Protein 4I5J (pdb70)

InterPro domains:
  IPR002048 EF-hand domain [PF13499] (901-1001)
  IPR002048 EF-hand domain [PS50222] (972-1007)
  IPR011992 EF-hand domain pair [SSF47473] (729-872)
  IPR011992 EF-hand domain pair [SSF47473] (884-1049)
  IPR018247 EF-Hand 1, calcium-binding site [PS00018] (985-997)
  IPR041534 PP2A regulatory subunit B'', EF-hand domain [PF17958] (796-885)
  IPR048855 Serine/threonine-protein phosphatase 2A regulatory subunit B'' subunit alpha/beta/delta, EF-hand [PF21161] (731-790)

Solvent-accessible surface area: 13811 Å² total; per-residue (Å²): 147,162,155,31,101,3,22,132,20,6,101,140,32,16,128,120,166,64,94,24,0,66,57,109,15,1,69,83,31,0,77,83,15,0,58,94,14,86,22,0,52,104,0,117,129,34,102,107,54,32,66,43,0,13,41,0,1,6,8,38,1,3,7,68,2,4,98,69,46,69,33,104,0,55,23,55,20,3,107,171,29,55,2,44,108,4,26,60,92,9,149,150,63,128,71,5,34,114,11,71,65,6,0,1,34,100,71,1,109,75,9,19,52,59,6,137,140,14,4,86,100,104,43,100,75,0,36,66,53,20,1,27,149,14,83,121,111,3,8,0,58,49,0,0,93,35,4,10,59,34,22,11,94,171,114,32,104,10,36,6,28,44,0,0,30,0,5,30,0,6,88,57,12,178,33,52,3,0,15,26,2,0,11,81,0,0,9,63,81,57,82,39,17,1,9,72,148,6,0,76,80,0,2,73,18,1,18,89,55,10,110,90,118,72,57,166,19,70,75,48,143,70,0,17,66,90,10,26,95,46,4,155,14,94,80,70,24,104,0,43,39,160,15,0,69,156,21,201,68,2,30,31,0,0,16,3,0,2,1,15,93,84,40,93,127,158

Radius of gyration: 20.31 Å; Cα contacts (8 Å, |Δi|>4): 322; chains: 1; bounding box: 49×50×55 Å

Secondary structure (DSSP, 8-state):
-TTSHHHHHHHHHSPTT-SSB-GGGGHHHHHHHHHH-TTTGGGGG-HHHHHHHHHHHHHHHHHHH-TT-SS-B-HHHHHTSSHHHHHHHHTT-S-GGG-TTTT-HHHHHHHHHHHHHH-TT-SS-EEHHHHTTTTTT-S-HHHHHHHTTTTT----EE-HHHHHHHHHHHH-TTSHHHHHHHHHHH-TT-SSSB-HHHHHHHHHHHHHHHHHHT--PPPHHHHHHHHHHHH--SSTTSB-HHHHHHHS-HHHHHHHHH-HHHHHT-

Nearest PDB structures (foldseek):
  4i5k-assembly2_B  TM=9.878E-01  e=3.860E-39  Homo sapiens
  4mew-assembly1_A  TM=9.630E-01  e=7.285E-31  Homo sapiens
  4i5l-assembly2_E  TM=9.629E-01  e=3.804E-30  Homo sapiens
  4i5n-assembly1_B  TM=9.613E-01  e=3.288E-30  Homo sapiens
  5x9a-assembly1_B  TM=7.306E-01  e=9.169E-03  Ciona intestinalis

CATH classification: 1.10.238.220 (+1 more: 1.10.238.10)

B-factor: mean 50.12, std 19.61, range [20.34, 160.83]

Structure (mmCIF, N/CA/C/O backbone):
data_4I5J
#
_entry.id   4I5J
#
_cell.length_a   67.610
_cell.length_b   67.610
_cell.length_c   139.110
_cell.angle_alpha   90.00
_cell.angle_beta   90.00
_cell.angle_gamma   120.00
#
_symmetry.space_group_name_H-M   'P 31 2 1'
#
loop_
_entity.id
_entity.type
_entity.pdbx_description
1 polymer "Serine/threonine-protein phosphatase 2A regulatory subunit B'' subunit alpha"
2 non-polymer 'CALCIUM ION'
3 water water
#
loop_
_atom_site.group_PDB
_atom_site.id
_atom_site.type_symbol
_atom_site.label_atom_id
_atom_site.label_alt_id
_atom_site.label_comp_id
_atom_site.label_asym_id
_atom_site.label_entity_id
_atom_site.label_seq_id
_atom_site.pdbx_PDB_ins_code
_atom_site.Cartn_x
_atom_site.Cartn_y
_atom_site.Cartn_z
_atom_site.occupancy
_atom_site.B_iso_or_equiv
_atom_site.auth_seq_id
_atom_site.auth_comp_id
_atom_site.auth_asym_id
_atom_site.auth_atom_id
_atom_site.pdbx_PDB_model_num
ATOM 1 N N . ASN A 1 8 ? 63.949 1.501 14.715 1.00 75.62 172 ASN A N 1
ATOM 2 C CA . ASN A 1 8 ? 64.899 0.424 14.983 1.00 84.91 172 ASN A CA 1
ATOM 3 C C . ASN A 1 8 ? 64.196 -0.777 15.620 1.00 96.47 172 ASN A C 1
ATOM 4 O O . ASN A 1 8 ? 63.102 -0.638 16.166 1.00 100.46 172 ASN A O 1
ATOM 9 N N . HIS A 1 9 ? 64.823 -1.949 15.560 1.00 100.85 173 HIS A N 1
ATOM 10 C CA . HIS A 1 9 ? 64.181 -3.183 16.022 1.00 103.24 173 HIS A CA 1
ATOM 11 C C . HIS A 1 9 ? 64.105 -3.337 17.550 1.00 97.03 173 HIS A C 1
ATOM 12 O O . HIS A 1 9 ? 63.082 -3.786 18.079 1.00 99.92 173 HIS A O 1
ATOM 19 N N . HIS A 1 10 ? 65.181 -2.971 18.247 1.00 85.75 174 HIS A N 1
ATOM 20 C CA . HIS A 1 10 ? 65.262 -3.157 19.696 1.00 75.21 174 HIS A CA 1
ATOM 21 C C . HIS A 1 10 ? 65.351 -1.844 20.448 1.00 63.12 174 HIS A C 1
ATOM 22 O O . HIS A 1 10 ? 66.138 -1.708 21.376 1.00 59.74 174 HIS A O 1
ATOM 29 N N . ASP A 1 11 ? 64.534 -0.878 20.053 1.00 54.97 175 ASP A N 1
ATOM 30 C CA . ASP A 1 11 ? 64.624 0.444 20.632 1.00 45.86 175 ASP A CA 1
ATOM 31 C C . ASP A 1 11 ? 63.780 0.553 21.911 1.00 45.34 175 ASP A C 1
ATOM 32 O O . ASP A 1 11 ? 63.193 -0.444 22.355 1.00 41.56 175 ASP A O 1
ATOM 37 N N . ASP A 1 12 ? 63.752 1.752 22.503 1.00 40.03 176 ASP A N 1
ATOM 38 C CA . ASP A 1 12 ? 63.023 2.007 23.738 1.00 41.59 176 ASP A CA 1
ATOM 39 C C . ASP A 1 12 ? 61.547 1.701 23.542 1.00 42.87 176 ASP A C 1
ATOM 40 O O . ASP A 1 12 ? 60.906 1.112 24.403 1.00 41.50 176 ASP A O 1
ATOM 45 N N . ALA A 1 13 ? 61.019 2.117 22.397 1.00 48.80 177 ALA A N 1
ATOM 46 C CA . ALA A 1 13 ? 59.619 1.905 22.060 1.00 48.09 177 ALA A CA 1
ATOM 47 C C . ALA A 1 13 ? 59.313 0.414 22.047 1.00 43.17 177 ALA A C 1
ATOM 48 O O . ALA A 1 13 ? 58.369 -0.028 22.681 1.00 42.34 177 ALA A O 1
ATOM 50 N N . SER A 1 14 ? 60.143 -0.354 21.345 1.00 37.39 178 SER A N 1
ATOM 51 C CA . SER A 1 14 ? 59.994 -1.807 21.266 1.00 42.17 178 SER A CA 1
ATOM 52 C C . SER A 1 14 ? 60.075 -2.502 22.629 1.00 42.89 178 SER A C 1
ATOM 53 O O . SER A 1 14 ? 59.292 -3.412 22.912 1.00 47.21 178 SER A O 1
ATOM 56 N N . LYS A 1 15 ? 61.006 -2.069 23.475 1.00 42.43 179 LYS A N 1
ATOM 57 C CA . LYS A 1 15 ? 61.121 -2.655 24.811 1.00 44.83 179 LYS A CA 1
ATOM 58 C C . LYS A 1 15 ? 59.938 -2.253 25.691 1.00 44.17 179 LYS A C 1
ATOM 59 O O . LYS A 1 15 ? 59.497 -3.017 26.543 1.00 41.27 179 LYS A O 1
ATOM 65 N N . PHE A 1 16 ? 59.435 -1.038 25.507 1.00 42.67 180 PHE A N 1
ATOM 66 C CA . PHE A 1 16 ? 58.287 -0.600 26.283 1.00 39.34 180 PHE A CA 1
ATOM 67 C C . PHE A 1 16 ? 57.079 -1.470 25.961 1.00 41.09 180 PHE A C 1
ATOM 68 O O . PHE A 1 16 ? 56.348 -1.906 26.863 1.00 43.13 180 PHE A O 1
ATOM 76 N N . ILE A 1 17 ? 56.864 -1.695 24.668 1.00 38.32 181 ILE A N 1
ATOM 77 C CA . ILE A 1 17 ? 55.766 -2.524 24.205 1.00 43.30 181 ILE A CA 1
ATOM 78 C C . ILE A 1 17 ? 55.870 -3.915 24.846 1.00 48.13 181 ILE A C 1
ATOM 79 O O . ILE A 1 17 ? 54.906 -4.396 25.429 1.00 46.13 181 ILE A O 1
ATOM 84 N N . CYS A 1 18 ? 57.043 -4.543 24.763 1.00 46.59 182 CYS A N 1
ATOM 85 C CA . CYS A 1 18 ? 57.224 -5.896 25.293 1.00 52.15 182 CYS A CA 1
ATOM 86 C C . CYS A 1 18 ? 56.944 -5.944 26.783 1.00 57.81 182 CYS A C 1
ATOM 87 O O . CYS A 1 18 ? 56.524 -6.973 27.318 1.00 62.31 182 CYS A O 1
ATOM 90 N N . LEU A 1 19 ? 57.168 -4.822 27.450 1.00 53.69 183 LEU A N 1
ATOM 91 C CA . LEU A 1 19 ? 57.010 -4.774 28.889 1.00 46.85 183 LEU A CA 1
ATOM 92 C C . LEU A 1 19 ? 55.542 -4.768 29.299 1.00 43.74 183 LEU A C 1
ATOM 93 O O . LEU A 1 19 ? 55.161 -5.452 30.233 1.00 44.26 183 LEU A O 1
ATOM 98 N N . LEU A 1 20 ? 54.711 -3.993 28.607 1.00 45.83 184 LEU A N 1
ATOM 99 C CA . LEU A 1 20 ? 53.292 -3.885 28.988 1.00 42.42 184 LEU A CA 1
ATOM 100 C C . LEU A 1 20 ? 52.387 -4.830 28.221 1.00 42.76 184 LEU A C 1
ATOM 101 O O . LEU A 1 20 ? 51.236 -5.035 28.614 1.00 44.03 184 LEU A O 1
ATOM 106 N N . ALA A 1 21 ? 52.884 -5.373 27.111 1.00 37.12 185 ALA A N 1
ATOM 107 C CA . ALA A 1 21 ? 52.026 -6.133 26.212 1.00 42.99 185 ALA A CA 1
ATOM 108 C C . ALA A 1 21 ? 51.757 -7.510 26.766 1.00 45.88 185 ALA A C 1
ATOM 109 O O . ALA A 1 21 ? 52.580 -8.077 27.473 1.00 49.52 185 ALA A O 1
ATOM 111 N N . LYS A 1 22 ? 50.608 -8.062 26.416 1.00 44.54 186 LYS A N 1
ATOM 112 C CA . LYS A 1 22 ? 50.374 -9.462 26.690 1.00 47.27 186 LYS A CA 1
ATOM 113 C C . LYS A 1 22 ? 51.390 -10.262 25.884 1.00 51.53 186 LYS A C 1
ATOM 114 O O . LYS A 1 22 ? 51.988 -9.739 24.936 1.00 50.03 186 LYS A O 1
ATOM 120 N N . PRO A 1 23 ? 51.644 -11.513 26.283 1.00 57.09 187 PRO A N 1
ATOM 121 C CA . PRO A 1 23 ? 52.787 -12.172 25.636 1.00 53.19 187 PRO A CA 1
ATOM 122 C C . PRO A 1 23 ? 52.553 -12.393 24.146 1.00 53.55 187 PRO A C 1
ATOM 123 O O . PRO A 1 23 ? 51.434 -12.698 23.736 1.00 50.65 187 PRO A O 1
ATOM 127 N N . ASN A 1 24 ? 53.602 -12.192 23.356 1.00 53.35 188 ASN A N 1
ATOM 128 C CA . ASN A 1 24 ? 53.539 -12.334 21.901 1.00 61.42 188 ASN A CA 1
ATOM 129 C C . ASN A 1 24 ? 52.677 -11.300 21.204 1.00 61.08 188 ASN A C 1
ATOM 130 O O . ASN A 1 24 ? 52.260 -11.509 20.068 1.00 63.68 188 ASN A O 1
ATOM 135 N N . CYS A 1 25 ? 52.407 -10.185 21.872 1.00 56.18 189 CYS A N 1
ATOM 136 C CA . CYS A 1 25 ? 51.671 -9.123 21.216 1.00 54.09 189 CYS A CA 1
ATOM 137 C C . CYS A 1 25 ? 52.611 -7.967 20.914 1.00 54.09 189 CYS A C 1
ATOM 138 O O . CYS A 1 25 ? 53.502 -7.650 21.698 1.00 51.69 189 CYS A O 1
ATOM 141 N N . SER A 1 26 ? 52.420 -7.350 19.758 1.00 59.18 190 SER A N 1
ATOM 142 C CA . SER A 1 26 ? 53.349 -6.330 19.296 1.00 62.62 190 SER A CA 1
ATOM 143 C C . SER A 1 26 ? 52.747 -4.939 19.463 1.00 55.99 190 SER A C 1
ATOM 144 O O . SER A 1 26 ? 53.390 -3.943 19.122 1.00 50.79 190 SER A O 1
ATOM 147 N N . SER A 1 27 ? 51.524 -4.892 20.000 1.00 49.44 191 SER A N 1
ATOM 148 C CA . SER A 1 27 ? 50.806 -3.643 20.231 1.00 41.75 191 SER A CA 1
ATOM 149 C C . SER A 1 27 ? 50.173 -3.593 21.624 1.00 43.59 191 SER A C 1
ATOM 150 O O . SER A 1 27 ? 50.000 -4.625 22.284 1.00 43.65 191 SER A O 1
ATOM 153 N N . LEU A 1 28 ? 49.829 -2.388 22.072 1.00 38.31 192 LEU A N 1
ATOM 154 C CA . LEU A 1 28 ? 49.170 -2.233 23.366 1.00 40.66 192 LEU A CA 1
ATOM 155 C C . LEU A 1 28 ? 47.750 -1.687 23.205 1.00 41.53 192 LEU A C 1
ATOM 156 O O . LEU A 1 28 ? 47.503 -0.752 22.435 1.00 42.36 192 LEU A O 1
ATOM 161 N N . GLU A 1 29 ? 46.825 -2.264 23.954 1.00 43.92 193 GLU A N 1
ATOM 162 C CA . GLU A 1 29 ? 45.473 -1.747 24.011 1.00 36.03 193 GLU A CA 1
ATOM 163 C C . GLU A 1 29 ? 45.305 -0.927 25.271 1.00 29.43 193 GLU A C 1
ATOM 164 O O . GLU A 1 29 ? 46.153 -0.990 26.155 1.00 37.87 193 GLU A O 1
ATOM 170 N N . GLN A 1 30 ? 44.208 -0.177 25.358 1.00 36.48 194 GLN A N 1
ATOM 171 C CA . GLN A 1 30 ? 43.953 0.665 26.530 1.00 34.76 194 GLN A CA 1
ATOM 172 C C . GLN A 1 30 ? 44.149 -0.056 27.845 1.00 38.51 194 GLN A C 1
ATOM 173 O O . GLN A 1 30 ? 44.796 0.485 28.749 1.00 33.57 194 GLN A O 1
ATOM 179 N N . GLU A 1 31 ? 43.613 -1.275 27.952 1.00 36.22 195 GLU A N 1
ATOM 180 C CA . GLU A 1 31 ? 43.685 -2.037 29.215 1.00 43.10 195 GLU A CA 1
ATOM 181 C C . GLU A 1 31 ? 45.126 -2.296 29.672 1.00 35.98 195 GLU A C 1
ATOM 182 O O . GLU A 1 31 ? 45.407 -2.365 30.868 1.00 37.95 195 GLU A O 1
ATOM 188 N N . ASP A 1 32 ? 46.032 -2.415 28.705 1.00 36.94 196 ASP A N 1
ATOM 189 C CA . ASP A 1 32 ? 47.434 -2.724 28.974 1.00 39.67 196 ASP A CA 1
ATOM 190 C C . ASP A 1 32 ? 48.140 -1.607 29.741 1.00 40.22 196 ASP A C 1
ATOM 191 O O . ASP A 1 32 ? 49.163 -1.847 30.378 1.00 36.19 196 ASP A O 1
ATOM 196 N N . PHE A 1 33 ? 47.600 -0.389 29.664 1.00 39.00 197 PHE A N 1
ATOM 197 C CA . PHE A 1 33 ? 48.190 0.749 30.355 1.00 34.06 197 PHE A CA 1
ATOM 198 C C . PHE A 1 33 ? 47.736 0.844 31.805 1.00 37.06 197 PHE A C 1
ATOM 199 O O . PHE A 1 33 ? 48.310 1.602 32.594 1.00 35.24 197 PHE A O 1
ATOM 207 N N . ILE A 1 34 ? 46.696 0.096 32.158 1.00 34.50 198 ILE A N 1
ATOM 208 C CA . ILE A 1 34 ? 46.131 0.232 33.512 1.00 35.39 198 ILE A CA 1
ATOM 209 C C . ILE A 1 34 ? 47.137 -0.054 34.642 1.00 38.94 198 ILE A C 1
ATOM 210 O O . ILE A 1 34 ? 47.284 0.761 35.556 1.00 41.48 198 ILE A O 1
ATOM 215 N N . PRO A 1 35 ? 47.855 -1.190 34.579 1.00 41.37 199 PRO A N 1
ATOM 216 C CA . PRO A 1 35 ? 48.785 -1.396 35.694 1.00 43.37 199 PRO A CA 1
ATOM 217 C C . PRO A 1 35 ? 49.897 -0.342 35.744 1.00 46.99 199 PRO A C 1
ATOM 218 O O . PRO A 1 35 ? 50.365 -0.013 36.834 1.00 42.91 199 PRO A O 1
ATOM 222 N N . LEU A 1 36 ? 50.291 0.195 34.591 1.00 39.75 200 LEU A N 1
ATOM 223 C CA . LEU A 1 36 ? 51.259 1.291 34.556 1.00 38.20 200 LEU A CA 1
ATOM 224 C C . LEU A 1 36 ? 50.706 2.535 35.279 1.00 40.94 200 LEU A C 1
ATOM 225 O O . LEU A 1 36 ? 51.396 3.176 36.076 1.00 38.46 200 LEU A O 1
ATOM 230 N N . LEU A 1 37 ? 49.451 2.864 34.996 1.00 37.36 201 LEU A N 1
ATOM 231 C CA . LEU A 1 37 ? 48.809 4.014 35.619 1.00 39.87 201 LEU A CA 1
ATOM 232 C C . LEU A 1 37 ? 48.596 3.784 37.101 1.00 36.25 201 LEU A C 1
ATOM 233 O O . LEU A 1 37 ? 48.719 4.698 37.898 1.00 39.72 201 LEU A O 1
ATOM 238 N N . GLN A 1 38 ? 48.264 2.562 37.474 1.00 38.98 202 GLN A N 1
ATOM 239 C CA . GLN A 1 38 ? 48.050 2.272 38.885 1.00 41.94 202 GLN A CA 1
ATOM 240 C C . GLN A 1 38 ? 49.343 2.455 39.637 1.00 44.79 202 GLN A C 1
ATOM 241 O O . GLN A 1 38 ? 49.371 2.979 40.748 1.00 44.27 202 GLN A O 1
ATOM 247 N N . ASP A 1 39 ? 50.422 2.020 39.010 1.00 47.52 203 ASP A N 1
ATOM 248 C CA . ASP A 1 39 ? 51.739 2.213 39.569 1.00 49.73 203 ASP A CA 1
ATOM 249 C C . ASP A 1 39 ? 52.065 3.703 39.706 1.00 44.80 203 ASP A C 1
ATOM 250 O O . ASP A 1 39 ? 52.556 4.138 40.750 1.00 49.20 203 ASP A O 1
ATOM 255 N N . VAL A 1 40 ? 51.787 4.488 38.667 1.00 41.10 204 VAL A N 1
ATOM 256 C CA . VAL A 1 40 ? 52.044 5.930 38.729 1.00 40.61 204 VAL A CA 1
ATOM 257 C C . VAL A 1 40 ? 51.230 6.602 39.843 1.00 44.43 204 VAL A C 1
ATOM 258 O O . VAL A 1 40 ? 51.758 7.418 40.598 1.00 40.31 204 VAL A O 1
ATOM 262 N N . VAL A 1 41 ? 49.950 6.242 39.950 1.00 41.31 205 VAL A N 1
ATOM 263 C CA . VAL A 1 41 ? 49.076 6.823 40.968 1.00 41.12 205 VAL A CA 1
ATOM 264 C C . VAL A 1 41 ? 49.477 6.377 42.378 1.00 47.23 205 VAL A C 1
ATOM 265 O O . VAL A 1 41 ? 49.347 7.129 43.338 1.00 53.17 205 VAL A O 1
ATOM 269 N N . ASP A 1 42 ? 49.995 5.162 42.501 1.00 49.35 206 ASP A N 1
ATOM 270 C CA . ASP A 1 42 ? 50.384 4.653 43.815 1.00 52.76 206 ASP A CA 1
ATOM 271 C C . ASP A 1 42 ? 51.708 5.225 44.300 1.00 52.76 206 ASP A C 1
ATOM 272 O O . ASP A 1 42 ? 51.958 5.287 45.498 1.00 55.78 206 ASP A O 1
ATOM 277 N N . THR A 1 43 ? 52.554 5.660 43.377 1.00 53.37 207 THR A N 1
ATOM 278 C CA . THR A 1 43 ? 53.897 6.076 43.759 1.00 55.02 207 THR A CA 1
ATOM 279 C C . THR A 1 43 ? 54.088 7.576 43.713 1.00 55.58 207 THR A C 1
ATOM 280 O O . THR A 1 43 ? 54.717 8.146 44.597 1.00 63.61 207 THR A O 1
ATOM 284 N N . HIS A 1 44 ? 53.571 8.222 42.678 1.00 45.92 208 HIS A N 1
ATOM 285 C CA . HIS A 1 44 ? 53.823 9.649 42.526 1.00 49.99 208 HIS A CA 1
ATOM 286 C C . HIS A 1 44 ? 53.215 10.443 43.682 1.00 54.83 208 HIS A C 1
ATOM 287 O O . HIS A 1 44 ? 52.050 10.240 44.024 1.00 55.88 208 HIS A O 1
ATOM 294 N N . PRO A 1 45 ? 54.011 11.344 44.285 1.00 55.42 209 PRO A N 1
ATOM 295 C CA . PRO A 1 45 ? 53.573 12.103 45.469 1.00 56.33 209 PRO A CA 1
ATOM 296 C C . PRO A 1 45 ? 52.403 13.033 45.163 1.00 53.03 209 PRO A C 1
ATOM 297 O O . PRO A 1 45 ? 51.612 13.353 46.051 1.00 52.85 209 PRO A O 1
ATOM 301 N N . GLY A 1 46 ? 52.277 13.446 43.910 1.00 48.32 210 GLY A N 1
ATOM 302 C CA . GLY A 1 46 ? 51.194 14.335 43.534 1.00 48.75 210 GLY A CA 1
ATOM 303 C C . GLY A 1 46 ? 49.854 13.623 43.444 1.00 46.71 210 GLY A C 1
ATOM 304 O O . GLY A 1 46 ? 48.810 14.270 43.375 1.00 46.17 210 GLY A O 1
ATOM 305 N N . LEU A 1 47 ? 49.875 12.290 43.470 1.00 43.58 211 LEU A N 1
ATOM 306 C CA . LEU A 1 47 ? 48.682 11.515 43.127 1.00 38.80 211 LEU A CA 1
ATOM 307 C C . LEU A 1 47 ? 48.257 10.570 44.218 1.00 43.97 211 LEU A C 1
ATOM 308 O O . LEU A 1 47 ? 47.218 9.921 44.111 1.00 43.97 211 LEU A O 1
ATOM 313 N N . THR A 1 48 ? 49.056 10.467 45.271 1.00 47.24 212 THR A N 1
ATOM 314 C CA . THR A 1 48 ? 48.773 9.463 46.289 1.00 52.85 212 THR A CA 1
ATOM 315 C C . THR A 1 48 ? 47.480 9.713 47.084 1.00 46.56 212 THR A C 1
ATOM 316 O O . THR A 1 48 ? 46.912 8.773 47.623 1.00 47.47 212 THR A O 1
ATOM 320 N N . PHE A 1 49 ? 46.986 10.951 47.121 1.00 36.69 213 PHE A N 1
ATOM 321 C CA . PHE A 1 49 ? 45.669 11.183 47.714 1.00 35.51 213 PHE A CA 1
ATOM 322 C C . PHE A 1 49 ? 44.581 10.367 47.013 1.00 47.64 213 PHE A C 1
ATOM 323 O O . PHE A 1 49 ? 43.547 10.071 47.604 1.00 41.53 213 PHE A O 1
ATOM 331 N N . LEU A 1 50 ? 44.806 10.007 45.745 1.00 43.72 214 LEU A N 1
ATOM 332 C CA . LEU A 1 50 ? 43.785 9.291 44.995 1.00 36.52 214 LEU A CA 1
ATOM 333 C C . LEU A 1 50 ? 43.495 7.910 45.544 1.00 35.65 214 LEU A C 1
ATOM 334 O O . LEU A 1 50 ? 42.428 7.355 45.279 1.00 38.72 214 LEU A O 1
ATOM 339 N N . LYS A 1 51 ? 44.420 7.346 46.317 1.00 41.19 215 LYS A N 1
ATOM 340 C CA . LYS A 1 51 ?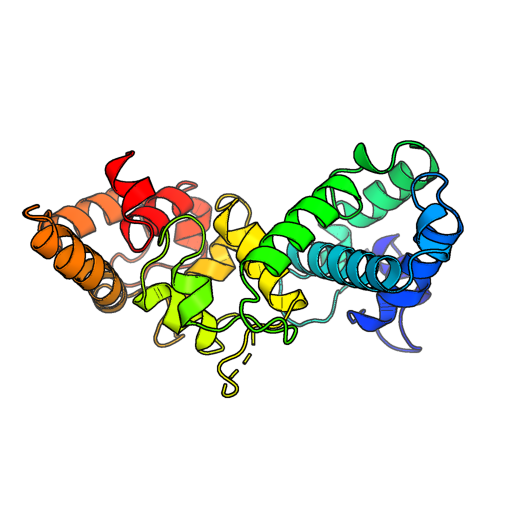 44.148 6.057 46.970 1.00 48.35 215 LYS A CA 1
ATOM 341 C C . LYS A 1 51 ? 42.901 6.126 47.840 1.00 42.60 215 LYS A C 1
ATOM 342 O O . LYS A 1 51 ? 42.268 5.113 48.110 1.00 43.48 215 LYS A O 1
ATOM 348 N N . ASP A 1 52 ? 42.522 7.330 48.261 1.00 41.60 216 ASP A N 1
ATOM 349 C CA . ASP A 1 52 ? 41.397 7.453 49.180 1.00 44.89 216 ASP A CA 1
ATOM 350 C C . ASP A 1 52 ? 40.144 8.029 48.545 1.00 44.14 216 ASP A C 1
ATOM 351 O O . ASP A 1 52 ? 39.164 8.320 49.227 1.00 50.15 216 ASP A O 1
ATOM 356 N N . ALA A 1 53 ? 40.165 8.174 47.230 1.00 37.66 217 ALA A N 1
ATOM 357 C CA . ALA A 1 53 ? 39.013 8.701 46.522 1.00 33.41 217 ALA A CA 1
ATOM 358 C C . ALA A 1 53 ? 38.810 7.830 45.302 1.00 39.23 217 ALA A C 1
ATOM 359 O O . ALA A 1 53 ? 39.287 8.153 44.214 1.00 36.77 217 ALA A O 1
ATOM 361 N N . PRO A 1 54 ? 38.117 6.697 45.484 1.00 44.25 218 PRO A N 1
ATOM 362 C CA . PRO A 1 54 ? 38.073 5.665 44.440 1.00 42.29 218 PRO A CA 1
ATOM 363 C C . PRO A 1 54 ? 37.417 6.107 43.134 1.00 44.03 218 PRO A C 1
ATOM 364 O O . PRO A 1 54 ? 37.900 5.713 42.071 1.00 44.00 218 PRO A O 1
ATOM 368 N N . GLU A 1 55 ? 36.340 6.883 43.192 1.00 38.23 219 GLU A N 1
ATOM 369 C CA . GLU A 1 55 ? 35.703 7.354 41.959 1.00 36.77 219 GLU A CA 1
ATOM 370 C C . GLU A 1 55 ? 36.668 8.219 41.149 1.00 41.36 219 GLU A C 1
ATOM 371 O O . GLU A 1 55 ? 36.703 8.144 39.926 1.00 36.29 219 GLU A O 1
ATOM 377 N N . PHE A 1 56 ? 37.453 9.042 41.833 1.00 34.53 220 PHE A N 1
ATOM 378 C CA . PHE A 1 56 ? 38.403 9.906 41.147 1.00 30.57 220 PHE A CA 1
ATOM 379 C C . PHE A 1 56 ? 39.683 9.193 40.748 1.00 37.60 220 PHE A C 1
ATOM 380 O O . PHE A 1 56 ? 40.296 9.518 39.737 1.00 36.95 220 PHE A O 1
ATOM 388 N N . HIS A 1 57 ? 40.066 8.196 41.534 1.00 35.68 221 HIS A N 1
ATOM 389 C CA . HIS A 1 57 ? 41.124 7.266 41.155 1.00 37.31 221 HIS A CA 1
ATOM 390 C C . HIS A 1 57 ? 40.856 6.652 39.778 1.00 40.37 221 HIS A C 1
ATOM 391 O O . HIS A 1 57 ? 41.740 6.636 38.911 1.00 33.03 221 HIS A O 1
ATOM 398 N N . SER A 1 58 ? 39.636 6.149 39.577 1.00 38.26 222 SER A N 1
ATOM 399 C CA . SER A 1 58 ? 39.280 5.469 38.330 1.00 42.70 222 SER A CA 1
ATOM 400 C C . SER A 1 58 ? 39.157 6.414 37.164 1.00 38.02 222 SER A C 1
ATOM 401 O O . SER A 1 58 ? 39.682 6.132 36.088 1.00 36.94 222 SER A O 1
ATOM 404 N N . ARG A 1 59 ? 38.432 7.511 37.376 1.00 30.11 223 ARG A N 1
ATOM 405 C CA . ARG A 1 59 ? 38.271 8.542 36.365 1.00 37.06 223 ARG A CA 1
ATOM 406 C C . ARG A 1 59 ? 39.598 9.143 35.896 1.00 36.48 223 ARG A C 1
ATOM 407 O O . ARG A 1 59 ? 39.749 9.454 34.717 1.00 37.68 223 ARG A O 1
ATOM 415 N N . TYR A 1 60 ? 40.539 9.340 36.817 1.00 31.05 224 TYR A N 1
ATOM 416 C CA . TYR A 1 60 ? 41.842 9.916 36.460 1.00 32.36 224 TYR A CA 1
ATOM 417 C C . TYR A 1 60 ? 42.597 8.966 35.536 1.00 27.26 224 TYR A C 1
ATOM 418 O O . TYR A 1 60 ? 43.094 9.366 34.488 1.00 27.56 224 TYR A O 1
ATOM 427 N N . ILE A 1 61 ? 42.655 7.697 35.913 1.00 30.02 225 ILE A N 1
ATOM 428 C CA . ILE A 1 61 ? 43.300 6.692 35.091 1.00 30.96 225 ILE A CA 1
ATOM 429 C C . ILE A 1 61 ? 42.643 6.565 33.708 1.00 35.63 225 ILE A C 1
ATOM 430 O O . ILE A 1 61 ? 43.335 6.543 32.686 1.00 33.67 225 ILE A O 1
ATOM 435 N N . THR A 1 62 ? 41.316 6.519 33.673 1.00 31.58 226 THR A N 1
ATOM 436 C CA . THR A 1 62 ? 40.589 6.474 32.406 1.00 29.05 226 THR A CA 1
ATOM 437 C C . THR A 1 62 ? 40.961 7.669 31.539 1.00 29.57 226 THR A C 1
ATOM 438 O O . THR A 1 62 ? 41.174 7.548 30.323 1.00 30.08 226 THR A O 1
ATOM 442 N N . THR A 1 63 ? 41.048 8.838 32.180 1.00 27.84 227 THR A N 1
ATOM 443 C CA . THR A 1 63 ? 41.299 10.072 31.454 1.00 29.08 227 THR A CA 1
ATOM 444 C C . THR A 1 63 ? 42.726 10.124 30.915 1.00 34.62 227 THR A C 1
ATOM 445 O O . THR A 1 63 ? 42.935 10.503 29.757 1.00 32.57 227 THR A O 1
ATOM 449 N N . VAL A 1 64 ? 43.704 9.722 31.731 1.00 26.36 228 VAL A N 1
ATOM 450 C CA . VAL A 1 64 ? 45.088 9.712 31.268 1.00 28.88 228 VAL A CA 1
ATOM 451 C C . VAL A 1 64 ? 45.241 8.719 30.124 1.00 31.96 228 VAL A C 1
ATOM 452 O O . VAL A 1 64 ? 45.936 8.989 29.129 1.00 29.83 228 VAL A O 1
ATOM 456 N N . ILE A 1 65 ? 44.601 7.564 30.255 1.00 25.42 229 ILE A N 1
ATOM 457 C CA . ILE A 1 65 ? 44.676 6.591 29.170 1.00 31.69 229 ILE A CA 1
ATOM 458 C C . ILE A 1 65 ? 44.053 7.153 27.874 1.00 31.99 229 ILE A C 1
ATOM 459 O O . ILE A 1 65 ? 44.629 6.989 26.810 1.00 31.87 229 ILE A O 1
ATOM 464 N N . GLN A 1 66 ? 42.918 7.859 27.961 1.00 26.78 230 GLN A N 1
ATOM 465 C CA . GLN A 1 66 ? 42.318 8.420 26.752 1.00 28.32 230 GLN A CA 1
ATOM 466 C C . GLN A 1 66 ? 43.300 9.388 26.138 1.00 29.95 230 GLN A C 1
ATOM 467 O O . GLN A 1 66 ? 43.493 9.387 24.926 1.00 29.59 230 GLN A O 1
ATOM 473 N N . ARG A 1 67 ? 43.949 10.190 26.983 1.00 29.44 231 ARG A N 1
ATOM 474 C CA . ARG A 1 67 ? 44.903 11.195 26.500 1.00 33.59 231 ARG A CA 1
ATOM 475 C C . ARG A 1 67 ? 46.123 10.561 25.841 1.00 28.61 231 ARG A C 1
ATOM 476 O O . ARG A 1 67 ? 46.649 11.085 24.861 1.00 26.35 231 ARG A O 1
ATOM 484 N N . ILE A 1 68 ? 46.571 9.439 26.379 1.00 21.53 232 ILE A N 1
ATOM 485 C CA . ILE A 1 68 ? 47.687 8.708 25.783 1.00 20.60 232 ILE A CA 1
ATOM 486 C C . ILE A 1 68 ? 47.256 8.272 24.376 1.00 29.33 232 ILE A C 1
ATOM 487 O O . ILE A 1 68 ? 47.918 8.595 23.384 1.00 31.48 232 ILE A O 1
ATOM 492 N N . PHE A 1 69 ? 46.118 7.591 24.270 1.00 27.74 233 PHE A N 1
ATOM 493 C CA . PHE A 1 69 ? 45.673 7.125 22.958 1.00 27.89 233 PHE A CA 1
ATOM 494 C C . PHE A 1 69 ? 45.359 8.247 22.009 1.00 34.40 233 PHE A C 1
ATOM 495 O O . PHE A 1 69 ? 45.635 8.149 20.802 1.00 34.07 233 PHE A O 1
ATOM 503 N N . TYR A 1 70 ? 44.784 9.312 22.551 1.00 31.96 234 TYR A N 1
ATOM 504 C CA . TYR A 1 70 ? 44.437 10.468 21.741 1.00 33.01 234 TYR A CA 1
ATOM 505 C C . TYR A 1 70 ? 45.662 10.982 20.984 1.00 37.66 234 TYR A C 1
ATOM 506 O O . TYR A 1 70 ? 45.601 11.258 19.791 1.00 33.49 234 TYR A O 1
ATOM 515 N N . THR A 1 71 ? 46.777 11.103 21.690 1.00 30.59 235 THR A N 1
ATOM 516 C CA . THR A 1 71 ? 47.987 11.673 21.124 1.00 31.50 235 THR A CA 1
ATOM 517 C C . THR A 1 71 ? 48.869 10.627 20.441 1.00 38.23 235 THR A C 1
ATOM 518 O O . THR A 1 71 ? 49.466 10.884 19.400 1.00 43.79 235 THR A O 1
ATOM 522 N N . VAL A 1 72 ? 48.957 9.439 21.019 1.00 40.88 236 VAL A N 1
ATOM 523 C CA . VAL A 1 72 ? 49.915 8.448 20.523 1.00 31.93 236 VAL A CA 1
ATOM 524 C C . VAL A 1 72 ? 49.345 7.548 19.410 1.00 33.27 236 VAL A C 1
ATOM 525 O O . VAL A 1 72 ? 49.994 7.308 18.388 1.00 33.99 236 VAL A O 1
ATOM 529 N N . ASN A 1 73 ? 48.128 7.062 19.600 1.00 39.27 237 ASN A N 1
ATOM 530 C CA . ASN A 1 73 ? 47.549 6.098 18.670 1.00 37.46 237 ASN A CA 1
ATOM 531 C C . ASN A 1 73 ? 46.973 6.710 17.380 1.00 41.39 237 ASN A C 1
ATOM 532 O O . ASN A 1 73 ? 45.771 6.660 17.142 1.00 38.37 237 ASN A O 1
ATOM 537 N N . ARG A 1 74 ? 47.844 7.254 16.538 1.00 38.41 238 ARG A N 1
ATOM 538 C CA . ARG A 1 74 ? 47.421 8.048 15.378 1.00 45.75 238 ARG A CA 1
ATOM 539 C C . ARG A 1 74 ? 46.653 7.291 14.283 1.00 43.77 238 ARG A C 1
ATOM 540 O O . ARG A 1 74 ? 45.989 7.906 13.440 1.00 47.46 238 ARG A O 1
ATOM 548 N N . SER A 1 75 ? 46.765 5.967 14.284 1.00 36.27 239 SER A N 1
ATOM 549 C CA . SER A 1 75 ? 46.011 5.131 13.355 1.00 42.70 239 SER A CA 1
ATOM 550 C C . SER A 1 75 ? 44.563 4.929 13.800 1.00 44.50 239 SER A C 1
ATOM 551 O O . SER A 1 75 ? 43.768 4.352 13.060 1.00 48.06 239 SER A O 1
ATOM 554 N N . TRP A 1 76 ?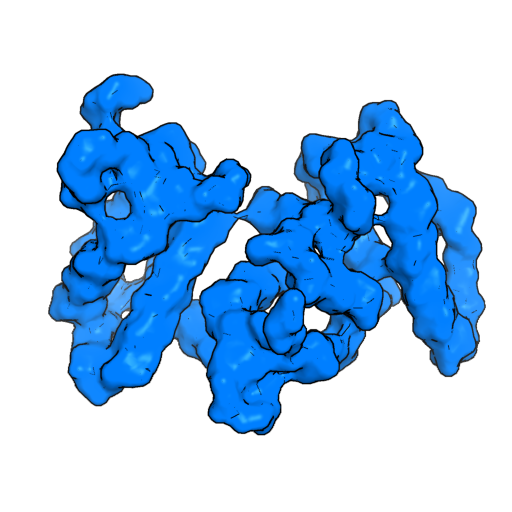 44.231 5.365 15.019 1.00 41.52 240 TRP A N 1
ATOM 555 C CA . TRP A 1 76 ? 42.885 5.179 15.577 1.00 41.80 240 TRP A CA 1
ATOM 556 C C . TRP A 1 76 ? 42.487 3.708 15.696 1.00 48.94 240 TRP A C 1
ATOM 557 O O . TRP A 1 76 ? 41.323 3.398 15.886 1.00 50.07 240 TRP A O 1
ATOM 568 N N . SER A 1 77 ? 43.461 2.812 15.604 1.00 51.54 241 SER A N 1
ATOM 569 C CA . SER A 1 77 ? 43.216 1.374 15.673 1.00 48.16 241 SER A CA 1
ATOM 570 C C . SER A 1 77 ? 42.844 0.866 17.071 1.00 48.65 241 SER A C 1
ATOM 571 O O . SER A 1 77 ? 42.332 -0.243 17.217 1.00 54.44 241 SER A O 1
ATOM 574 N N . GLY A 1 78 ? 43.127 1.653 18.104 1.00 43.47 242 GLY A N 1
ATOM 575 C CA . GLY A 1 78 ? 42.934 1.192 19.473 1.00 33.97 242 GLY A CA 1
ATOM 576 C C . GLY A 1 78 ? 44.082 0.306 19.930 1.00 39.36 242 GLY A C 1
ATOM 577 O O . GLY A 1 78 ? 44.047 -0.266 21.019 1.00 43.48 242 GLY A O 1
ATOM 578 N N . LYS A 1 79 ? 45.106 0.199 19.089 1.00 38.94 243 LYS A N 1
ATOM 579 C CA . LYS A 1 79 ? 46.285 -0.608 19.394 1.00 47.85 243 LYS A CA 1
ATOM 580 C C . LYS A 1 79 ? 47.553 0.214 19.136 1.00 46.50 243 LYS A C 1
ATOM 581 O O . LYS A 1 79 ? 47.859 0.575 17.994 1.00 44.09 243 LYS A O 1
ATOM 587 N N . ILE A 1 80 ? 48.274 0.535 20.202 1.00 40.72 244 ILE A N 1
ATOM 588 C CA . ILE A 1 80 ? 49.481 1.335 20.060 1.00 39.43 244 ILE A CA 1
ATOM 589 C C . ILE A 1 80 ? 50.682 0.481 19.628 1.00 39.70 244 ILE A C 1
ATOM 590 O O . ILE A 1 80 ? 50.962 -0.564 20.215 1.00 41.00 244 ILE A O 1
ATOM 595 N N . THR A 1 81 ? 51.372 0.934 18.585 1.00 41.58 245 THR A N 1
ATOM 596 C CA . THR A 1 81 ? 52.541 0.238 18.056 1.00 40.40 245 THR A CA 1
ATOM 597 C C . THR A 1 81 ? 53.818 0.924 18.534 1.00 40.43 245 THR A C 1
ATOM 598 O O . THR A 1 81 ? 53.780 2.032 19.077 1.00 38.94 245 THR A O 1
ATOM 602 N N . SER A 1 82 ? 54.957 0.277 18.322 1.00 37.65 246 SER A N 1
ATOM 603 C CA . SER A 1 82 ? 56.228 0.880 18.706 1.00 43.34 246 SER A CA 1
ATOM 604 C C . SER A 1 82 ? 56.502 2.122 17.868 1.00 42.59 246 SER A C 1
ATOM 605 O O . SER A 1 82 ? 57.100 3.094 18.361 1.00 38.46 246 SER A O 1
ATOM 608 N N . THR A 1 83 ? 56.060 2.092 16.610 1.00 38.47 247 THR A N 1
ATOM 609 C CA . THR A 1 83 ? 56.216 3.241 15.709 1.00 44.84 247 THR A CA 1
ATOM 610 C C . THR A 1 83 ? 55.491 4.447 16.285 1.00 39.89 247 THR A C 1
ATOM 611 O O . THR A 1 83 ? 56.035 5.557 16.332 1.00 39.17 247 THR A O 1
ATOM 615 N N . GLU A 1 84 ? 54.273 4.212 16.760 1.00 39.37 248 GLU A N 1
ATOM 616 C CA . GLU A 1 84 ? 53.486 5.281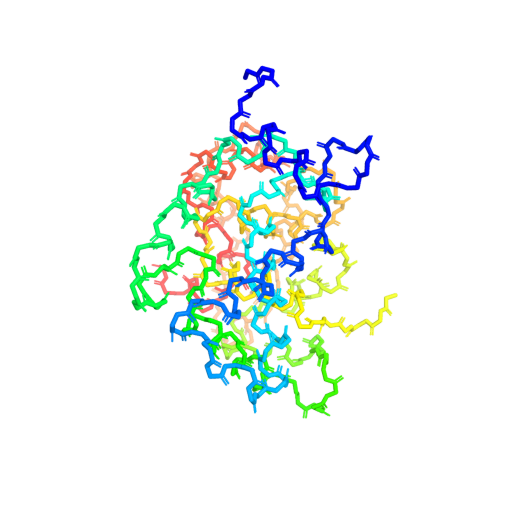 17.350 1.00 41.48 248 GLU A CA 1
ATOM 617 C C . GLU A 1 84 ? 54.126 5.836 18.615 1.00 37.52 248 GLU A C 1
ATOM 618 O O . GLU A 1 84 ? 54.109 7.047 18.845 1.00 36.40 248 GLU A O 1
ATOM 624 N N . ILE A 1 85 ? 54.720 4.972 19.428 1.00 32.89 249 ILE A N 1
ATOM 625 C CA . ILE A 1 85 ? 55.370 5.467 20.623 1.00 33.21 249 ILE A CA 1
ATOM 626 C C . ILE A 1 85 ? 56.613 6.262 20.266 1.00 41.56 249 ILE A C 1
ATOM 627 O O . ILE A 1 85 ? 56.897 7.320 20.863 1.00 40.02 249 ILE A O 1
ATOM 632 N N . ARG A 1 86 ? 57.337 5.756 19.273 1.00 41.52 250 ARG A N 1
ATOM 633 C CA . ARG A 1 86 ? 58.602 6.344 18.837 1.00 39.81 250 ARG A CA 1
ATOM 634 C C . ARG A 1 86 ? 58.389 7.757 18.298 1.00 38.85 250 ARG A C 1
ATOM 635 O O . ARG A 1 86 ? 59.243 8.619 18.462 1.00 40.06 250 ARG A O 1
ATOM 643 N N . LYS A 1 87 ? 57.243 8.007 17.668 1.00 36.88 251 LYS A N 1
ATOM 644 C CA . LYS A 1 87 ? 56.943 9.356 17.160 1.00 37.09 251 LYS A CA 1
ATOM 645 C C . LYS A 1 87 ? 56.283 10.293 18.181 1.00 39.36 251 LYS A C 1
ATOM 646 O O . LYS A 1 87 ? 56.003 11.451 17.880 1.00 45.26 251 LYS A O 1
ATOM 652 N N . SER A 1 88 ? 56.073 9.803 19.399 1.00 36.78 252 SER A N 1
ATOM 653 C CA . SER A 1 88 ? 55.430 10.589 20.448 1.00 34.14 252 SER A CA 1
ATOM 654 C C . SER A 1 88 ? 56.425 11.000 21.530 1.00 36.23 252 SER A C 1
ATOM 655 O O . SER A 1 88 ? 57.556 10.535 21.541 1.00 37.43 252 SER A O 1
ATOM 658 N N . ASN A 1 89 ? 55.993 11.850 22.460 1.00 32.25 253 ASN A N 1
ATOM 659 C CA . ASN A 1 89 ? 56.818 12.181 23.618 1.00 31.86 253 ASN A CA 1
ATOM 660 C C . ASN A 1 89 ? 56.417 11.392 24.853 1.00 30.33 253 ASN A C 1
ATOM 661 O O . ASN A 1 89 ? 56.666 11.836 25.980 1.00 29.21 253 ASN A O 1
ATOM 666 N N . PHE A 1 90 ? 55.790 10.230 24.672 1.00 30.70 254 PHE A N 1
ATOM 667 C CA . PHE A 1 90 ? 55.302 9.510 25.853 1.00 29.71 254 PHE A CA 1
ATOM 668 C C . PHE A 1 90 ? 56.435 8.992 26.744 1.00 31.88 254 PHE A C 1
ATOM 669 O O . PHE A 1 90 ? 56.413 9.170 27.953 1.00 33.75 254 PHE A O 1
ATOM 677 N N . LEU A 1 91 ? 57.422 8.336 26.153 1.00 34.37 255 LEU A N 1
ATOM 678 C CA . LEU A 1 91 ? 58.482 7.771 26.974 1.00 32.86 255 LEU A CA 1
ATOM 679 C C . LEU A 1 91 ? 59.253 8.886 27.641 1.00 33.00 255 LEU A C 1
ATOM 680 O O . LEU A 1 91 ? 59.568 8.782 28.820 1.00 41.15 255 LEU A O 1
ATOM 685 N N . GLN A 1 92 ? 59.526 9.971 26.912 1.00 32.61 256 GLN A N 1
ATOM 686 C CA . GLN A 1 92 ? 60.167 11.149 27.528 1.00 31.33 256 GLN A CA 1
ATOM 687 C C . GLN A 1 92 ? 59.330 11.711 28.675 1.00 38.58 256 GLN A C 1
ATOM 688 O O . GLN A 1 92 ? 59.852 12.094 29.715 1.00 32.43 256 GLN A O 1
ATOM 694 N N . THR A 1 93 ? 58.014 11.753 28.497 1.00 38.75 257 THR A N 1
ATOM 695 C CA . THR A 1 93 ? 57.146 12.247 29.559 1.00 29.88 257 THR A CA 1
ATOM 696 C C . THR A 1 93 ? 57.211 11.330 30.802 1.00 38.57 257 THR A C 1
ATOM 697 O O . THR A 1 93 ? 57.120 11.795 31.933 1.00 39.12 257 THR A O 1
ATOM 701 N N . LEU A 1 94 ? 57.360 10.028 30.594 1.00 36.30 258 LEU A N 1
ATOM 702 C CA . LEU A 1 94 ? 57.572 9.119 31.721 1.00 42.18 258 LEU A CA 1
ATOM 703 C C . LEU A 1 94 ? 58.879 9.456 32.416 1.00 43.01 258 LEU A C 1
ATOM 704 O O . LEU A 1 94 ? 58.956 9.481 33.639 1.00 42.48 258 LEU A O 1
ATOM 709 N N . ALA A 1 95 ? 59.915 9.718 31.628 1.00 47.79 259 ALA A N 1
ATOM 710 C CA . ALA A 1 95 ? 61.206 10.094 32.196 1.00 47.10 259 ALA A CA 1
ATOM 711 C C . ALA A 1 95 ? 61.095 11.378 33.033 1.00 53.43 259 ALA A C 1
ATOM 712 O O . ALA A 1 95 ? 61.752 11.514 34.073 1.00 64.07 259 ALA A O 1
ATOM 714 N N . LEU A 1 96 ? 60.252 12.309 32.587 1.00 46.54 260 LEU A N 1
ATOM 715 C CA . LEU A 1 96 ? 60.078 13.586 33.286 1.00 47.13 260 LEU A CA 1
ATOM 716 C C . LEU A 1 96 ? 59.193 13.409 34.521 1.00 45.47 260 LEU A C 1
ATOM 717 O O . LEU A 1 96 ? 59.373 14.071 35.530 1.00 50.44 260 LEU A O 1
ATOM 722 N N . LEU A 1 97 ? 58.234 12.505 34.421 1.00 48.29 261 LEU A N 1
ATOM 723 C CA . LEU A 1 97 ? 57.330 12.173 35.516 1.00 53.19 261 LEU A CA 1
ATOM 724 C C . LEU A 1 97 ? 58.079 11.675 36.746 1.00 59.76 261 LEU A C 1
ATOM 725 O O . LEU A 1 97 ? 57.700 11.973 37.875 1.00 60.39 261 LEU A O 1
ATOM 730 N N . GLU A 1 98 ? 59.148 10.920 36.524 1.00 67.37 262 GLU A N 1
ATOM 731 C CA . GLU A 1 98 ? 59.893 10.303 37.619 1.00 71.21 262 GLU A CA 1
ATOM 732 C C . GLU A 1 98 ? 60.651 11.307 38.479 1.00 68.67 262 GLU A C 1
ATOM 733 O O . GLU A 1 98 ? 61.146 10.957 39.542 1.00 73.30 262 GLU A O 1
ATOM 739 N N . GLU A 1 99 ? 60.749 12.547 38.019 1.00 69.18 263 GLU A N 1
ATOM 740 C CA . GLU A 1 99 ? 61.476 13.581 38.751 1.00 74.67 263 GLU A CA 1
ATOM 741 C C . GLU A 1 99 ? 60.554 14.674 39.287 1.00 75.89 263 GLU A C 1
ATOM 742 O O . GLU A 1 99 ? 60.608 15.026 40.461 1.00 84.33 263 GLU A O 1
ATOM 748 N N . GLU A 1 100 ? 59.722 15.218 38.410 1.00 71.11 264 GLU A N 1
ATOM 749 C CA . GLU A 1 100 ? 58.813 16.306 38.751 1.00 64.12 264 GLU A CA 1
ATOM 750 C C . GLU A 1 100 ? 57.860 15.907 39.873 1.00 62.30 264 GLU A C 1
ATOM 751 O O . GLU A 1 100 ? 57.198 14.876 39.791 1.00 59.81 264 GLU A O 1
ATOM 757 N N . GLU A 1 101 ? 57.788 16.722 40.921 1.00 65.05 265 GLU A N 1
ATOM 758 C CA . GLU A 1 101 ? 56.937 16.386 42.060 1.00 67.81 265 GLU A CA 1
ATOM 759 C C . GLU A 1 101 ? 55.542 16.992 41.950 1.00 57.55 265 GLU A C 1
ATOM 760 O O . GLU A 1 101 ? 54.588 16.463 42.518 1.00 61.09 265 GLU A O 1
ATOM 766 N N . ASP A 1 102 ? 55.421 18.097 41.223 1.00 49.13 266 ASP A N 1
ATOM 767 C CA . ASP A 1 102 ? 54.107 18.662 40.960 1.00 44.37 266 ASP A CA 1
ATOM 768 C C . ASP A 1 102 ? 53.510 18.035 39.703 1.00 44.89 266 ASP A C 1
ATOM 769 O O . ASP A 1 102 ? 53.794 18.475 38.582 1.00 42.46 266 ASP A O 1
ATOM 774 N N . ILE A 1 103 ? 52.680 17.015 39.899 1.00 44.98 267 ILE A N 1
ATOM 775 C CA . ILE A 1 103 ? 51.983 16.358 38.798 1.00 42.84 267 ILE A CA 1
ATOM 776 C C . ILE A 1 103 ? 51.371 17.342 37.781 1.00 41.17 267 ILE A C 1
ATOM 777 O O . ILE A 1 103 ? 51.313 17.042 36.585 1.00 50.21 267 ILE A O 1
ATOM 782 N N . ASN A 1 104 ? 50.976 18.528 38.244 1.00 36.97 268 ASN A N 1
ATOM 783 C CA . ASN A 1 104 ? 50.335 19.519 37.381 1.00 41.32 268 ASN A CA 1
ATOM 784 C C . ASN A 1 104 ? 51.288 20.282 36.472 1.00 43.39 268 ASN A C 1
ATOM 785 O O . ASN A 1 104 ? 50.857 21.054 35.615 1.00 50.61 268 ASN A O 1
ATOM 790 N N . GLN A 1 105 ? 52.580 20.025 36.637 1.00 43.89 269 GLN A N 1
ATOM 791 C CA . GLN A 1 105 ? 53.584 20.506 35.700 1.00 44.70 269 GLN A CA 1
ATOM 792 C C . GLN A 1 105 ? 53.766 19.541 34.538 1.00 47.11 269 GLN A C 1
ATOM 793 O O . GLN A 1 105 ? 54.331 19.898 33.509 1.00 51.41 269 GLN A O 1
ATOM 799 N N . ILE A 1 106 ? 53.319 18.301 34.707 1.00 44.04 270 ILE A N 1
ATOM 800 C CA . ILE A 1 106 ? 53.335 17.363 33.589 1.00 43.17 270 ILE A CA 1
ATOM 801 C C . ILE A 1 106 ? 52.040 17.546 32.806 1.00 45.06 270 ILE A C 1
ATOM 802 O O . ILE A 1 106 ? 51.041 16.851 33.035 1.00 40.46 270 ILE A O 1
ATOM 807 N N . THR A 1 107 ? 52.066 18.495 31.881 1.00 43.66 271 THR A N 1
ATOM 808 C CA . THR A 1 107 ? 50.863 18.923 31.190 1.00 42.64 271 THR A CA 1
ATOM 809 C C . THR A 1 107 ? 50.511 18.004 30.011 1.00 45.70 271 THR A C 1
ATOM 810 O O . THR A 1 107 ? 49.388 18.052 29.502 1.00 51.02 271 THR A O 1
ATOM 814 N N . ASP A 1 108 ? 51.456 17.179 29.564 1.00 40.07 272 ASP A N 1
ATOM 815 C CA . ASP A 1 108 ? 51.096 16.139 28.607 1.00 35.79 272 ASP A CA 1
ATOM 816 C C . ASP A 1 108 ? 50.648 14.911 29.383 1.00 34.07 272 ASP A C 1
ATOM 817 O O . ASP A 1 108 ? 51.355 14.464 30.274 1.00 30.40 272 ASP A O 1
ATOM 822 N N . TYR A 1 109 ? 49.463 14.399 29.042 1.00 30.18 273 TYR A N 1
ATOM 823 C CA . TYR A 1 109 ? 48.910 13.144 29.572 1.00 30.04 273 TYR A CA 1
ATOM 824 C C . TYR A 1 109 ? 48.466 13.197 31.018 1.00 36.51 273 TYR A C 1
ATOM 825 O O . TYR A 1 109 ? 47.310 12.918 31.298 1.00 29.34 273 TYR A O 1
ATOM 834 N N . PHE A 1 110 ? 49.380 13.557 31.927 1.00 34.25 274 PHE A N 1
ATOM 835 C CA . PHE A 1 110 ? 49.236 13.214 33.345 1.00 35.83 274 PHE A CA 1
ATOM 836 C C . PHE A 1 110 ? 48.605 14.214 34.285 1.00 35.68 274 PHE A C 1
ATOM 837 O O . PHE A 1 110 ? 48.230 13.841 35.405 1.00 34.97 274 PHE A O 1
ATOM 845 N N . SER A 1 111 ? 48.522 15.468 33.858 1.00 27.49 275 SER A N 1
ATOM 846 C CA . SER A 1 111 ? 48.114 16.557 34.741 1.00 32.01 275 SER A CA 1
ATOM 847 C C . SER A 1 111 ? 46.826 16.254 35.448 1.00 37.77 275 SER A C 1
ATOM 848 O O . SER A 1 111 ? 45.853 15.876 34.792 1.00 29.55 275 SER A O 1
ATOM 851 N N . TYR A 1 112 ? 46.811 16.420 36.775 1.00 35.67 276 TYR A N 1
ATOM 852 C CA . TYR A 1 112 ? 45.588 16.197 37.536 1.00 31.26 276 TYR A CA 1
ATOM 853 C C . TYR A 1 112 ? 44.604 17.327 37.322 1.00 31.11 276 TYR A C 1
ATOM 854 O O . TYR A 1 112 ? 43.398 17.087 37.185 1.00 35.40 276 TYR A O 1
ATOM 863 N N . GLU A 1 113 ? 45.120 18.554 37.301 1.00 32.59 277 GLU A N 1
ATOM 864 C CA . GLU A 1 113 ? 44.313 19.747 37.048 1.00 34.72 277 GLU A CA 1
ATOM 865 C C . GLU A 1 113 ? 43.554 19.638 35.728 1.00 36.89 277 GLU A C 1
ATOM 866 O O . GLU A 1 113 ? 42.391 20.045 35.625 1.00 40.20 277 GLU A O 1
ATOM 872 N N . HIS A 1 114 ? 44.221 19.121 34.704 1.00 29.13 278 HIS A N 1
ATOM 873 C CA . HIS A 1 114 ? 43.586 19.017 33.403 1.00 32.19 278 HIS A CA 1
ATOM 874 C C . HIS A 1 114 ? 42.477 18.003 33.516 1.00 26.65 278 HIS A C 1
ATOM 875 O O . HIS A 1 114 ? 41.388 18.204 32.994 1.00 32.09 278 HIS A O 1
ATOM 882 N N . PHE A 1 115 ? 42.763 16.890 34.187 1.00 26.93 279 PHE A N 1
ATOM 883 C CA . PHE A 1 115 ? 41.746 15.866 34.356 1.00 29.42 279 PHE A CA 1
ATOM 884 C C . PHE A 1 115 ? 40.518 16.429 35.061 1.00 31.16 279 PHE A C 1
ATOM 885 O O . PHE A 1 115 ? 39.388 16.142 34.670 1.00 37.39 279 PHE A O 1
ATOM 893 N N . TYR A 1 116 ? 40.724 17.238 36.095 1.00 33.19 280 TYR A N 1
ATOM 894 C CA . TYR A 1 116 ? 39.578 17.677 36.882 1.00 32.17 280 TYR A CA 1
ATOM 895 C C . TYR A 1 116 ? 38.726 18.665 36.089 1.00 32.46 280 TYR A C 1
ATOM 896 O O . TYR A 1 116 ? 37.500 18.656 36.188 1.00 33.11 280 TYR A O 1
ATOM 905 N N . VAL A 1 117 ? 39.374 19.501 35.281 1.00 38.11 281 VAL A N 1
ATOM 906 C CA . VAL A 1 117 ? 38.645 20.382 34.370 1.00 35.75 281 VAL A CA 1
ATOM 907 C C . VAL A 1 117 ? 37.726 19.547 33.486 1.00 31.97 281 VAL A C 1
ATOM 908 O O . VAL A 1 117 ? 36.520 19.838 33.372 1.00 32.46 281 VAL A O 1
ATOM 912 N N . ILE A 1 118 ? 38.285 18.496 32.887 1.00 30.00 282 ILE A N 1
ATOM 913 C CA . ILE A 1 118 ? 37.505 17.593 32.025 1.00 28.83 282 ILE A CA 1
ATOM 914 C C . ILE A 1 118 ? 36.365 16.920 32.805 1.00 40.42 282 ILE A C 1
ATOM 915 O O . ILE A 1 118 ? 35.238 16.847 32.324 1.00 39.09 282 ILE A O 1
ATOM 920 N N . TYR A 1 119 ? 36.647 16.451 34.020 1.00 37.61 283 TYR A N 1
ATOM 921 C CA . TYR A 1 119 ? 35.620 15.796 34.833 1.00 33.72 283 TYR A CA 1
ATOM 922 C C . TYR A 1 119 ? 34.455 16.727 35.155 1.00 29.40 283 TYR A C 1
ATOM 923 O O . TYR A 1 119 ? 33.288 16.335 35.072 1.00 32.06 283 TYR A O 1
ATOM 932 N N . CYS A 1 120 ? 34.756 17.949 35.573 1.00 24.75 284 CYS A N 1
ATOM 933 C CA . CYS A 1 120 ? 33.683 18.883 35.906 1.00 29.25 284 CYS A CA 1
ATOM 934 C C . CYS A 1 120 ? 32.823 19.235 34.713 1.00 36.96 284 CYS A C 1
ATOM 935 O O . CYS A 1 120 ? 31.604 19.415 34.846 1.00 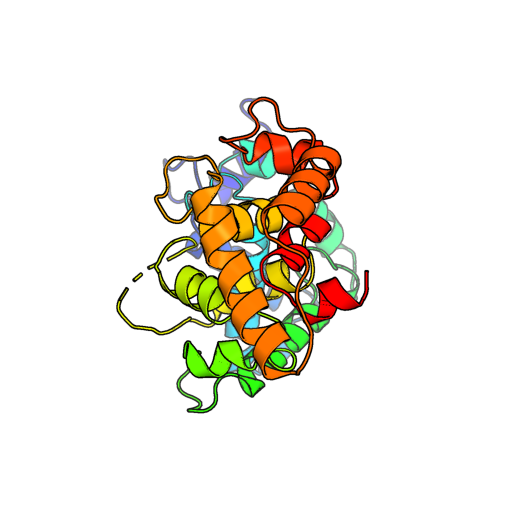38.22 284 CYS A O 1
ATOM 938 N N . LYS A 1 121 ? 33.458 19.353 33.549 1.00 36.73 285 LYS A N 1
ATOM 939 C CA . LYS A 1 121 ? 32.715 19.656 32.350 1.00 38.07 285 LYS A CA 1
ATOM 940 C C . LYS A 1 121 ? 31.795 18.498 32.011 1.00 37.82 285 LYS A C 1
ATOM 941 O O . LYS A 1 121 ? 30.643 18.719 31.645 1.00 38.78 285 LYS A O 1
ATOM 947 N N . PHE A 1 122 ? 32.286 17.268 32.176 1.00 33.97 286 PHE A N 1
ATOM 948 C CA . PHE A 1 122 ? 31.449 16.086 31.961 1.00 32.49 286 PHE A CA 1
ATOM 949 C C . PHE A 1 122 ? 30.275 16.083 32.944 1.00 38.69 286 PHE A C 1
ATOM 950 O O . PHE A 1 122 ? 29.124 15.832 32.573 1.00 35.46 286 PHE A O 1
ATOM 958 N N . TRP A 1 123 ? 30.582 16.384 34.201 1.00 35.39 287 TRP A N 1
ATOM 959 C CA . TRP A 1 123 ? 29.588 16.408 35.253 1.00 35.10 287 TRP A CA 1
ATOM 960 C C . TRP A 1 123 ? 28.458 17.382 34.902 1.00 35.62 287 TRP A C 1
ATOM 961 O O . TRP A 1 123 ? 27.284 17.047 35.017 1.00 34.65 287 TRP A O 1
ATOM 972 N N . GLU A 1 124 ? 28.822 18.592 34.488 1.00 35.17 288 GLU A N 1
ATOM 973 C CA . GLU A 1 124 ? 27.850 19.604 34.053 1.00 41.45 288 GLU A CA 1
ATOM 974 C C . GLU A 1 124 ? 26.935 19.143 32.900 1.00 47.27 288 GLU A C 1
ATOM 975 O O . GLU A 1 124 ? 25.768 19.510 32.851 1.00 47.87 288 GLU A O 1
ATOM 981 N N . LEU A 1 125 ? 27.461 18.335 31.982 1.00 41.59 289 LEU A N 1
ATOM 982 C CA . LEU A 1 125 ? 26.703 17.915 30.801 1.00 33.35 289 LEU A CA 1
ATOM 983 C C . LEU A 1 125 ? 25.881 16.643 31.000 1.00 36.68 289 LEU A C 1
ATOM 984 O O . LEU A 1 125 ? 24.941 16.355 30.235 1.00 39.51 289 LEU A O 1
ATOM 989 N N . ASP A 1 126 ? 26.269 15.863 31.999 1.00 47.62 290 ASP A N 1
ATOM 990 C CA . ASP A 1 126 ? 25.586 14.624 32.312 1.00 47.47 290 ASP A CA 1
ATOM 991 C C . ASP A 1 126 ? 24.359 14.956 33.144 1.00 48.37 290 ASP A C 1
ATOM 992 O O . ASP A 1 126 ? 24.330 14.694 34.345 1.00 44.58 290 ASP A O 1
ATOM 997 N N . THR A 1 127 ? 23.358 15.529 32.477 1.00 45.53 291 THR A N 1
ATOM 998 C CA . THR A 1 127 ? 22.153 16.052 33.114 1.00 52.87 291 THR A CA 1
ATOM 999 C C . THR A 1 127 ? 21.402 15.000 33.910 1.00 55.01 291 THR A C 1
ATOM 1000 O O . THR A 1 127 ? 20.964 15.250 35.021 1.00 63.14 291 THR A O 1
ATOM 1004 N N . ASP A 1 128 ? 21.265 13.813 33.339 1.00 61.02 292 ASP A N 1
ATOM 1005 C CA . ASP A 1 128 ? 20.553 12.734 34.014 1.00 60.72 292 ASP A CA 1
ATOM 1006 C C . ASP A 1 128 ? 21.427 12.048 35.058 1.00 55.33 292 ASP A C 1
ATOM 1007 O O . ASP A 1 128 ? 20.996 11.095 35.693 1.00 58.12 292 ASP A O 1
ATOM 1012 N N . HIS A 1 129 ? 22.655 12.536 35.211 1.00 54.25 293 HIS A N 1
ATOM 1013 C CA . HIS A 1 129 ? 23.679 11.902 36.046 1.00 52.45 293 HIS A CA 1
ATOM 1014 C C . HIS A 1 129 ? 23.740 10.394 35.909 1.00 48.48 293 HIS A C 1
ATOM 1015 O O . HIS A 1 129 ? 23.791 9.674 36.900 1.00 50.85 293 HIS A O 1
ATOM 1022 N N . ASP A 1 130 ? 23.738 9.923 34.666 1.00 49.35 294 ASP A N 1
ATOM 1023 C CA . ASP A 1 130 ? 23.722 8.493 34.372 1.00 45.16 294 ASP A CA 1
ATOM 1024 C C . ASP A 1 130 ? 25.012 8.011 33.715 1.00 44.42 294 ASP A C 1
ATOM 1025 O O . ASP A 1 130 ? 25.046 6.926 33.142 1.00 49.87 294 ASP A O 1
ATOM 1030 N N . LEU A 1 131 ? 26.053 8.836 33.778 1.00 45.86 295 LEU A N 1
ATOM 1031 C CA . LEU A 1 131 ? 27.373 8.532 33.200 1.00 40.78 295 LEU A CA 1
ATOM 1032 C C . LEU A 1 131 ? 27.440 8.542 31.663 1.00 43.21 295 LEU A C 1
ATOM 1033 O O . LEU A 1 131 ? 28.418 8.075 31.078 1.00 44.60 295 LEU A O 1
ATOM 1038 N N . TYR A 1 132 ? 26.401 9.067 31.018 1.00 39.57 296 TYR A N 1
ATOM 1039 C CA . TYR A 1 132 ? 26.428 9.276 29.574 1.00 38.27 296 TYR A CA 1
ATOM 1040 C C . TYR A 1 132 ? 25.958 10.672 29.222 1.00 36.78 296 TYR A C 1
ATOM 1041 O O . TYR A 1 132 ? 25.180 11.278 29.954 1.00 34.54 296 TYR A O 1
ATOM 1050 N N . ILE A 1 133 ? 26.429 11.181 28.089 1.00 38.07 297 ILE A N 1
ATOM 1051 C CA . ILE A 1 133 ? 25.975 12.473 27.617 1.00 35.04 297 ILE A CA 1
ATOM 1052 C C . ILE A 1 133 ? 25.091 12.229 26.420 1.00 34.58 297 ILE A C 1
ATOM 1053 O O . ILE A 1 133 ? 25.464 11.490 25.499 1.00 32.20 297 ILE A O 1
ATOM 1058 N N . SER A 1 134 ? 23.893 12.801 26.451 1.00 34.60 298 SER A N 1
ATOM 1059 C CA . SER A 1 134 ? 22.990 12.675 25.318 1.00 38.69 298 SER A CA 1
ATOM 1060 C C . SER A 1 134 ? 23.376 13.681 24.239 1.00 35.28 298 SER A C 1
ATOM 1061 O O . SER A 1 134 ? 24.120 14.640 24.483 1.00 35.85 298 SER A O 1
ATOM 1064 N N . GLN A 1 135 ? 22.879 13.442 23.039 1.00 37.31 299 GLN A N 1
ATOM 1065 C CA . GLN A 1 135 ? 23.075 14.344 21.918 1.00 33.46 299 GLN A CA 1
ATOM 1066 C C . GLN A 1 135 ? 22.545 15.745 22.235 1.00 37.44 299 GLN A C 1
ATOM 1067 O O . GLN A 1 135 ? 23.205 16.746 21.953 1.00 38.92 299 GLN A O 1
ATOM 1073 N N . ALA A 1 136 ? 21.367 15.806 22.853 1.00 35.95 300 ALA A N 1
ATOM 1074 C CA . ALA A 1 136 ? 20.731 17.067 23.237 1.00 42.73 300 ALA A CA 1
ATOM 1075 C C . ALA A 1 136 ? 21.577 17.851 24.223 1.00 41.46 300 ALA A C 1
ATOM 1076 O O . ALA A 1 136 ? 21.775 19.048 24.069 1.00 44.54 300 ALA A O 1
ATOM 1078 N N . ASP A 1 137 ? 22.050 17.178 25.260 1.00 40.69 301 ASP A N 1
ATOM 1079 C CA . ASP A 1 137 ? 22.925 17.840 26.210 1.00 46.29 301 ASP A CA 1
ATOM 1080 C C . ASP A 1 137 ? 24.230 18.333 25.592 1.00 46.96 301 ASP A C 1
ATOM 1081 O O . ASP A 1 137 ? 24.639 19.470 25.845 1.00 46.68 301 ASP A O 1
ATOM 1086 N N . LEU A 1 138 ? 24.862 17.512 24.754 1.00 43.18 302 LEU A N 1
ATOM 1087 C CA . LEU A 1 138 ? 26.103 17.943 24.128 1.00 43.61 302 LEU A CA 1
ATOM 1088 C C . LEU A 1 138 ? 25.862 19.160 23.233 1.00 52.84 302 LEU A C 1
ATOM 1089 O O . LEU A 1 138 ? 26.719 20.026 23.116 1.00 54.04 302 LEU A O 1
ATOM 1094 N N . SER A 1 139 ? 24.678 19.235 22.631 1.00 55.60 303 SER A N 1
ATOM 1095 C CA . SER A 1 139 ? 24.306 20.370 21.790 1.00 54.55 303 SER A CA 1
ATOM 1096 C C . SER A 1 139 ? 24.298 21.693 22.544 1.00 57.99 303 SER A C 1
ATOM 1097 O O . SER A 1 139 ? 24.356 22.756 21.939 1.00 63.52 303 SER A O 1
ATOM 1100 N N . ARG A 1 140 ? 24.234 21.623 23.867 1.00 61.60 304 ARG A N 1
ATOM 1101 C CA . ARG A 1 140 ? 24.228 22.817 24.704 1.00 62.43 304 ARG A CA 1
ATOM 1102 C C . ARG A 1 140 ? 25.587 23.141 25.313 1.00 62.81 304 ARG A C 1
ATOM 1103 O O . ARG A 1 140 ? 25.722 24.114 26.052 1.00 71.29 304 ARG A O 1
ATOM 1111 N N . TYR A 1 141 ? 26.587 22.319 25.015 1.00 54.00 305 TYR A N 1
ATOM 1112 C CA . TYR A 1 141 ? 27.943 22.553 25.499 1.00 59.83 305 TYR A CA 1
ATOM 1113 C C . TYR A 1 141 ? 28.417 23.887 24.969 1.00 60.57 305 TYR A C 1
ATOM 1114 O O . TYR A 1 141 ? 28.190 24.191 23.798 1.00 59.56 305 TYR A O 1
ATOM 1123 N N . ASN A 1 142 ? 29.063 24.679 25.822 1.00 60.53 306 ASN A N 1
ATOM 1124 C CA . ASN A 1 142 ? 29.646 25.944 25.380 1.00 70.56 306 ASN A CA 1
ATOM 1125 C C . ASN A 1 142 ? 28.617 26.810 24.657 1.00 69.54 306 ASN A C 1
ATOM 1126 O O . ASN A 1 142 ? 28.888 27.340 23.572 1.00 64.33 306 ASN A O 1
ATOM 1131 N N . ASP A 1 143 ? 27.429 26.907 25.250 1.00 69.49 307 ASP A N 1
ATOM 1132 C CA . ASP A 1 143 ? 26.331 27.706 24.710 1.00 77.41 307 ASP A CA 1
ATOM 1133 C C . ASP A 1 143 ? 26.036 27.425 23.239 1.00 75.03 307 ASP A C 1
ATOM 1134 O O . ASP A 1 143 ? 26.056 28.342 22.411 1.00 71.71 307 ASP A O 1
ATOM 1139 N N . GLN A 1 144 ? 25.771 26.155 22.932 1.00 74.31 308 GLN A N 1
ATOM 1140 C CA . GLN A 1 144 ? 25.457 25.708 21.570 1.00 71.97 308 GLN A CA 1
ATOM 1141 C C . GLN A 1 144 ? 26.518 26.063 20.536 1.00 68.62 308 GLN A C 1
ATOM 1142 O O . GLN A 1 144 ? 26.191 26.305 19.370 1.00 68.23 308 GLN A O 1
ATOM 1148 N N . ALA A 1 145 ? 27.779 26.077 20.964 1.00 64.55 309 ALA A N 1
ATOM 1149 C CA . ALA A 1 145 ? 28.882 26.465 20.093 1.00 63.67 309 ALA A CA 1
ATOM 1150 C C . ALA A 1 145 ? 28.943 25.595 18.838 1.00 71.64 309 ALA A C 1
ATOM 1151 O O . ALA A 1 145 ? 29.377 26.059 17.782 1.00 74.81 309 ALA A O 1
ATOM 1153 N N . SER A 1 146 ? 28.498 24.342 18.962 1.00 71.81 310 SER A N 1
ATOM 1154 C CA . SER A 1 146 ? 28.510 23.383 17.856 1.00 65.45 310 SER A CA 1
ATOM 1155 C C . SER A 1 146 ? 27.121 23.177 17.246 1.00 58.66 310 SER A C 1
ATOM 1156 O O . SER A 1 146 ? 26.106 23.232 17.951 1.00 58.41 310 SER A O 1
ATOM 1159 N N . SER A 1 147 ? 27.086 22.941 15.932 1.00 50.07 311 SER A N 1
ATOM 1160 C CA . SER A 1 147 ? 25.829 22.797 15.199 1.00 41.58 311 SER A CA 1
ATOM 1161 C C . SER A 1 147 ? 25.184 21.443 15.435 1.00 42.72 311 SER A C 1
ATOM 1162 O O . SER A 1 147 ? 25.882 20.452 15.673 1.00 52.45 311 SER A O 1
ATOM 1165 N N . SER A 1 148 ? 23.860 21.374 15.333 1.00 37.64 312 SER A N 1
ATOM 1166 C CA . SER A 1 148 ? 23.182 20.098 15.527 1.00 43.44 312 SER A CA 1
ATOM 1167 C C . SER A 1 148 ? 23.626 19.042 14.513 1.00 49.64 312 SER A C 1
ATOM 1168 O O . SER A 1 148 ? 23.521 17.831 14.769 1.00 46.97 312 SER A O 1
ATOM 1171 N N . ARG A 1 149 ? 24.092 19.491 13.350 1.00 44.53 313 ARG A N 1
ATOM 1172 C CA . ARG A 1 149 ? 24.498 18.549 12.323 1.00 36.87 313 ARG A CA 1
ATOM 1173 C C . ARG A 1 149 ? 25.868 17.928 12.619 1.00 32.25 313 ARG A C 1
ATOM 1174 O O . ARG A 1 149 ? 26.062 16.731 12.428 1.00 40.01 313 ARG A O 1
ATOM 1182 N N . ILE A 1 150 ? 26.808 18.732 13.093 1.00 29.03 314 ILE A N 1
ATOM 1183 C CA . ILE A 1 150 ? 28.084 18.169 13.514 1.00 41.59 314 ILE A CA 1
ATOM 1184 C C . ILE A 1 150 ? 27.891 17.257 14.753 1.00 30.33 314 ILE A C 1
ATOM 1185 O O . ILE A 1 150 ? 28.476 16.186 14.825 1.00 39.05 314 ILE A O 1
ATOM 1190 N N . ILE A 1 151 ? 27.016 17.642 15.675 1.00 34.62 315 ILE A N 1
ATOM 1191 C CA . ILE A 1 151 ? 26.782 16.835 16.881 1.00 41.03 315 ILE A CA 1
ATOM 1192 C C . ILE A 1 151 ? 26.167 15.486 16.506 1.00 38.18 315 ILE A C 1
ATOM 1193 O O . ILE A 1 151 ? 26.580 14.439 17.002 1.00 37.93 315 ILE A O 1
ATOM 1198 N N . GLU A 1 152 ? 25.200 15.517 15.599 1.00 35.33 316 GLU A N 1
ATOM 1199 C CA . GLU A 1 152 ? 24.615 14.298 15.056 1.00 32.39 316 GLU A CA 1
ATOM 1200 C C . GLU A 1 152 ? 25.704 13.420 14.445 1.00 34.34 316 GLU A C 1
ATOM 1201 O O . GLU A 1 152 ? 25.694 12.195 14.602 1.00 33.12 316 GLU A O 1
ATOM 1207 N N . ARG A 1 153 ? 26.671 14.042 13.778 1.00 35.77 317 ARG A N 1
ATOM 1208 C CA . ARG A 1 153 ? 27.793 13.277 13.226 1.00 34.17 317 ARG A CA 1
ATOM 1209 C C . ARG A 1 153 ? 28.661 12.654 14.323 1.00 33.50 317 ARG A C 1
ATOM 1210 O O . ARG A 1 153 ? 29.109 11.513 14.211 1.00 34.61 317 ARG A O 1
ATOM 1218 N N . ILE A 1 154 ? 28.911 13.403 15.383 1.00 31.63 318 ILE A N 1
ATOM 1219 C CA . ILE A 1 154 ? 29.641 12.850 16.518 1.00 36.38 318 ILE A CA 1
ATOM 1220 C C . ILE A 1 154 ? 28.941 11.601 17.049 1.00 38.25 318 ILE A C 1
ATOM 1221 O O . ILE A 1 154 ? 29.586 10.613 17.386 1.00 45.66 318 ILE A O 1
ATOM 1226 N N . PHE A 1 155 ? 27.613 11.637 17.079 1.00 36.07 319 PHE A N 1
ATOM 1227 C CA . PHE A 1 155 ? 26.833 10.531 17.623 1.00 43.07 319 PHE A CA 1
ATOM 1228 C C . PHE A 1 155 ? 26.514 9.454 16.584 1.00 47.25 319 PHE A C 1
ATOM 1229 O O . PHE A 1 155 ? 25.764 8.518 16.868 1.00 48.76 319 PHE A O 1
ATOM 1237 N N . SER A 1 156 ? 27.112 9.583 15.400 1.00 37.27 320 SER A N 1
ATOM 1238 C CA . SER A 1 156 ? 26.878 8.677 14.260 1.00 45.98 320 SER A CA 1
ATOM 1239 C C . SER A 1 156 ? 27.758 7.443 14.268 1.00 41.93 320 SER A C 1
ATOM 1240 O O . SER A 1 156 ? 27.498 6.483 13.547 1.00 44.34 320 SER A O 1
ATOM 1243 N N . GLY A 1 157 ? 28.839 7.494 15.025 1.00 36.27 321 GLY A N 1
ATOM 1244 C CA . GLY A 1 157 ? 29.822 6.423 14.999 1.00 39.31 321 GLY A CA 1
ATOM 1245 C C . GLY A 1 157 ? 31.057 6.821 14.209 1.00 41.88 321 GLY A C 1
ATOM 1246 O O . GLY A 1 157 ? 32.030 6.068 14.139 1.00 45.12 321 GLY A O 1
ATOM 1247 N N . ALA A 1 158 ? 31.031 8.017 13.625 1.00 37.33 322 ALA A N 1
ATOM 1248 C CA . ALA A 1 158 ? 32.172 8.526 12.839 1.00 31.38 322 ALA A CA 1
ATOM 1249 C C . ALA A 1 158 ? 33.481 8.612 13.610 1.00 35.94 322 ALA A C 1
ATOM 1250 O O . ALA A 1 158 ? 34.555 8.475 13.027 1.00 32.09 322 ALA A O 1
ATOM 1252 N N . VAL A 1 159 ? 33.397 8.865 14.918 1.00 33.63 323 VAL A N 1
ATOM 1253 C CA . VAL A 1 159 ? 34.602 9.019 15.724 1.00 35.47 323 VAL A CA 1
ATOM 1254 C C . VAL A 1 159 ? 34.693 8.005 16.861 1.00 40.63 323 VAL A C 1
ATOM 1255 O O . VAL A 1 159 ? 35.487 8.169 17.780 1.00 40.55 323 VAL A O 1
ATOM 1259 N N . THR A 1 160 ? 33.882 6.953 16.794 1.00 45.90 324 THR A N 1
ATOM 1260 C CA . THR A 1 160 ? 33.858 5.936 17.847 1.00 54.35 324 THR A CA 1
ATOM 1261 C C . THR A 1 160 ? 33.590 4.568 17.235 1.00 58.12 324 THR A C 1
ATOM 1262 O O . THR A 1 160 ? 33.083 4.494 16.122 1.00 62.04 324 THR A O 1
ATOM 1266 N N . LYS A 1 167 ? 22.662 2.132 17.491 1.00 67.96 331 LYS A N 1
ATOM 1267 C CA . LYS A 1 167 ? 23.272 3.228 18.236 1.00 68.13 331 LYS A CA 1
ATOM 1268 C C . LYS A 1 167 ? 22.573 3.414 19.577 1.00 75.32 331 LYS A C 1
ATOM 1269 O O . LYS A 1 167 ? 21.347 3.292 19.674 1.00 77.75 331 LYS A O 1
ATOM 1275 N N . GLU A 1 168 ? 23.362 3.699 20.611 1.00 73.14 332 GLU A N 1
ATOM 1276 C CA . GLU A 1 168 ? 22.834 3.874 21.952 1.00 70.96 332 GLU A CA 1
ATOM 1277 C C . GLU A 1 168 ? 22.476 5.342 22.211 1.00 64.46 332 GLU A C 1
ATOM 1278 O O . GLU A 1 168 ? 21.830 5.670 23.208 1.00 66.71 332 GLU A O 1
ATOM 1284 N N . GLY A 1 169 ? 22.901 6.226 21.315 1.00 57.17 333 GLY A N 1
ATOM 1285 C CA . GLY A 1 169 ? 22.611 7.643 21.457 1.00 53.93 333 GLY A CA 1
ATOM 1286 C C . GLY A 1 169 ? 23.255 8.247 22.687 1.00 48.15 333 GLY A C 1
ATOM 1287 O O . GLY A 1 169 ? 22.798 9.266 23.216 1.00 42.08 333 GLY A O 1
ATOM 1288 N N . ARG A 1 170 ? 24.326 7.613 23.147 1.00 42.19 334 ARG A N 1
ATOM 1289 C CA . ARG A 1 170 ? 24.945 8.000 24.402 1.00 43.69 334 ARG A CA 1
ATOM 1290 C C . ARG A 1 170 ? 26.459 8.068 24.305 1.00 40.38 334 ARG A C 1
ATOM 1291 O O . ARG A 1 170 ? 27.116 7.103 23.921 1.00 36.66 334 ARG A O 1
ATOM 1299 N N . MET A 1 171 ? 27.008 9.222 24.659 1.00 37.77 335 MET A N 1
ATOM 1300 C CA . MET A 1 171 ? 28.451 9.417 24.683 1.00 33.00 335 MET A CA 1
ATOM 1301 C C . MET A 1 171 ? 28.995 9.063 26.081 1.00 36.93 335 MET A C 1
ATOM 1302 O O . MET A 1 171 ? 28.554 9.617 27.103 1.00 32.49 335 MET A O 1
ATOM 1307 N N . SER A 1 172 ? 29.971 8.161 26.122 1.00 35.58 336 SER A N 1
ATOM 1308 C CA . SER A 1 172 ? 30.557 7.734 27.388 1.00 37.58 336 SER A CA 1
ATOM 1309 C C . SER A 1 172 ? 31.518 8.791 27.888 1.00 34.71 336 SER A C 1
ATOM 1310 O O . SER A 1 172 ? 31.855 9.738 27.160 1.00 33.95 336 SER A O 1
ATOM 1313 N N . TYR A 1 173 ? 31.983 8.616 29.121 1.00 27.75 337 TYR A N 1
ATOM 1314 C CA . TYR A 1 173 ? 33.003 9.497 29.676 1.00 27.74 337 TYR A CA 1
ATOM 1315 C C . TYR A 1 173 ? 34.273 9.525 28.801 1.00 32.16 337 TYR A C 1
ATOM 1316 O O . TYR A 1 173 ? 34.839 10.596 28.517 1.00 33.54 337 TYR A O 1
ATOM 1325 N N . ALA A 1 174 ? 34.724 8.344 28.381 1.00 32.77 338 ALA A N 1
ATOM 1326 C CA . ALA A 1 174 ? 35.972 8.233 27.631 1.00 34.80 338 ALA A CA 1
ATOM 1327 C C . ALA A 1 174 ? 35.847 8.986 26.326 1.00 28.24 338 ALA A C 1
ATOM 1328 O O . ALA A 1 174 ? 36.721 9.777 25.953 1.00 36.48 338 ALA A O 1
ATOM 1330 N N . ASP A 1 175 ? 34.745 8.756 25.624 1.00 29.90 339 ASP A N 1
ATOM 1331 C CA . ASP A 1 175 ? 34.516 9.461 24.377 1.00 28.69 339 ASP A CA 1
ATOM 1332 C C . ASP A 1 175 ? 34.333 10.967 24.546 1.00 31.97 339 ASP A C 1
ATOM 1333 O O . ASP A 1 175 ? 34.624 11.744 23.635 1.00 32.26 339 ASP A O 1
ATOM 1338 N N . PHE A 1 176 ? 33.839 11.380 25.706 1.00 25.17 340 PHE A N 1
ATOM 1339 C CA . PHE A 1 176 ? 33.710 12.798 25.981 1.00 28.23 340 PHE A CA 1
ATOM 1340 C C . PHE A 1 176 ? 35.094 13.442 26.043 1.00 25.92 340 PHE A C 1
ATOM 1341 O O . PHE A 1 176 ? 35.280 14.565 25.570 1.00 28.71 340 PHE A O 1
ATOM 1349 N N . VAL A 1 177 ? 36.059 12.730 26.628 1.00 25.35 341 VAL A N 1
ATOM 1350 C CA . VAL A 1 177 ? 37.448 13.201 26.648 1.00 26.47 341 VAL A CA 1
ATOM 1351 C C . VAL A 1 177 ? 37.949 13.579 25.253 1.00 25.79 341 VAL A C 1
ATOM 1352 O O . VAL A 1 177 ? 38.527 14.655 25.067 1.00 27.77 341 VAL A O 1
ATOM 1356 N N . TRP A 1 178 ? 37.702 12.715 24.267 1.00 27.15 342 TRP A N 1
ATOM 1357 C CA . TRP A 1 178 ? 38.132 12.965 22.885 1.00 25.64 342 TRP A CA 1
ATOM 1358 C C . TRP A 1 178 ? 37.402 14.139 22.294 1.00 26.93 342 TRP A C 1
ATOM 1359 O O . TRP A 1 178 ? 38.007 14.987 21.637 1.00 29.48 342 TRP A O 1
ATOM 1370 N N . PHE A 1 179 ? 36.086 14.178 22.497 1.00 29.72 343 PHE A N 1
ATOM 1371 C CA . PHE A 1 179 ? 35.312 15.336 22.092 1.00 33.79 343 PHE A CA 1
ATOM 1372 C C . PHE A 1 179 ? 35.865 16.616 22.713 1.00 32.23 343 PHE A C 1
ATOM 1373 O O . PHE A 1 179 ? 36.195 17.561 21.996 1.00 27.50 343 PHE A O 1
ATOM 1381 N N . LEU A 1 180 ? 35.958 16.659 24.043 1.00 26.26 344 LEU A N 1
ATOM 1382 C CA . LEU A 1 180 ? 36.373 17.895 24.712 1.00 29.02 344 LEU A CA 1
ATOM 1383 C C . LEU A 1 180 ? 37.723 18.402 24.194 1.00 33.56 344 LEU A C 1
ATOM 1384 O O . LEU A 1 180 ? 37.844 19.584 23.854 1.00 33.74 344 LEU A O 1
ATOM 1389 N N . ILE A 1 181 ? 38.729 17.523 24.155 1.00 32.30 345 ILE A N 1
ATOM 1390 C CA . ILE A 1 181 ? 40.062 17.920 23.703 1.00 34.14 345 ILE A CA 1
ATOM 1391 C C . ILE A 1 181 ? 40.021 18.454 22.271 1.00 32.77 345 ILE A C 1
ATOM 1392 O O . ILE A 1 181 ? 40.686 19.442 21.933 1.00 33.32 345 ILE A O 1
ATOM 1397 N N . SER A 1 182 ? 39.199 17.821 21.436 1.00 26.35 346 SER A N 1
ATOM 1398 C CA . SER A 1 182 ? 39.139 18.175 20.026 1.00 28.86 346 SER A CA 1
ATOM 1399 C C . SER A 1 182 ? 38.375 19.468 19.808 1.00 34.75 346 SER A C 1
ATOM 1400 O O . SER A 1 182 ? 38.653 20.213 18.865 1.00 35.42 346 SER A O 1
ATOM 1403 N N . GLU A 1 183 ? 37.398 19.730 20.676 1.00 36.74 347 GLU A N 1
ATOM 1404 C CA . GLU A 1 183 ? 36.587 20.927 20.532 1.00 34.93 347 GLU A CA 1
ATOM 1405 C C . GLU A 1 183 ? 37.393 22.158 20.957 1.00 38.56 347 GLU A C 1
ATOM 1406 O O . GLU A 1 183 ? 37.312 23.223 20.340 1.00 45.58 347 GLU A O 1
ATOM 1412 N N . GLU A 1 184 ? 38.220 21.988 21.976 1.00 39.36 348 GLU A N 1
ATOM 1413 C CA . GLU A 1 184 ? 39.011 23.096 22.492 1.00 48.15 348 GLU A CA 1
ATOM 1414 C C . GLU A 1 184 ? 40.285 23.363 21.705 1.00 52.88 348 GLU A C 1
ATOM 1415 O O . GLU A 1 184 ? 40.742 24.501 21.642 1.00 57.53 348 GLU A O 1
ATOM 1421 N N . ASP A 1 185 ? 40.855 22.316 21.112 1.00 48.79 349 ASP A N 1
ATOM 1422 C CA . ASP A 1 185 ? 42.112 22.446 20.379 1.00 44.94 349 ASP A CA 1
ATOM 1423 C C . ASP A 1 185 ? 42.008 21.901 18.955 1.00 45.27 349 ASP A C 1
ATOM 1424 O O . ASP A 1 185 ? 42.230 20.718 18.735 1.00 40.59 349 ASP A O 1
ATOM 1429 N N . LYS A 1 186 ? 41.701 22.744 17.976 1.00 48.07 350 LYS A N 1
ATOM 1430 C CA . LYS A 1 186 ? 41.631 22.242 16.606 1.00 50.66 350 LYS A CA 1
ATOM 1431 C C . LYS A 1 186 ? 42.966 22.380 15.872 1.00 48.78 350 LYS A C 1
ATOM 1432 O O . LYS A 1 186 ? 42.989 22.452 14.643 1.00 49.79 350 LYS A O 1
ATOM 1438 N N . ARG A 1 187 ? 44.080 22.389 16.604 1.00 45.21 351 ARG A N 1
ATOM 1439 C CA . ARG A 1 187 ? 45.379 22.563 15.943 1.00 48.54 351 ARG A CA 1
ATOM 1440 C C . ARG A 1 187 ? 46.242 21.330 16.007 1.00 49.14 351 ARG A C 1
ATOM 1441 O O . ARG A 1 187 ? 47.267 21.249 15.346 1.00 53.86 351 ARG A O 1
ATOM 1449 N N . ASN A 1 188 ? 45.826 20.354 16.799 1.00 45.47 352 ASN A N 1
ATOM 1450 C CA . ASN A 1 188 ? 46.582 19.126 16.864 1.00 40.69 352 ASN A CA 1
ATOM 1451 C C . ASN A 1 188 ? 46.059 18.145 15.819 1.00 36.31 352 ASN A C 1
ATOM 1452 O O . ASN A 1 188 ? 44.912 18.246 15.386 1.00 40.53 352 ASN A O 1
ATOM 1457 N N . PRO A 1 189 ? 46.893 17.197 15.392 1.00 35.61 353 PRO A N 1
ATOM 1458 C CA . PRO A 1 189 ? 46.455 16.351 14.274 1.00 35.12 353 PRO A CA 1
ATOM 1459 C C . PRO A 1 189 ? 45.315 15.369 14.607 1.00 43.25 353 PRO A C 1
ATOM 1460 O O . PRO A 1 189 ? 44.597 14.959 13.693 1.00 41.24 353 PRO A O 1
ATOM 1464 N N . THR A 1 190 ? 45.143 14.986 15.872 1.00 36.41 354 THR A N 1
ATOM 1465 C CA . THR A 1 190 ? 44.042 14.091 16.194 1.00 33.30 354 THR A CA 1
ATOM 1466 C C . THR A 1 190 ? 42.724 14.826 16.048 1.00 30.38 354 THR A C 1
ATOM 1467 O O . THR A 1 190 ? 41.758 14.311 15.473 1.00 34.49 354 THR A O 1
ATOM 1471 N N . SER A 1 191 ? 42.681 16.032 16.587 1.00 28.58 355 SER A N 1
ATOM 1472 C CA . SER A 1 191 ? 41.480 16.844 16.495 1.00 30.91 355 SER A CA 1
ATOM 1473 C C . SER A 1 191 ? 41.069 17.095 15.041 1.00 34.05 355 SER A C 1
ATOM 1474 O O . SER A 1 191 ? 39.881 16.955 14.673 1.00 30.31 355 SER A O 1
ATOM 1477 N N . ILE A 1 192 ? 42.048 17.454 14.214 1.00 33.96 356 ILE A N 1
ATOM 1478 C CA . ILE A 1 192 ? 41.792 17.732 12.800 1.00 34.19 356 ILE A CA 1
ATOM 1479 C C . ILE A 1 192 ? 41.218 16.494 12.127 1.00 33.63 356 ILE A C 1
ATOM 1480 O O . ILE A 1 192 ? 40.328 16.602 11.289 1.00 40.73 356 ILE A O 1
ATOM 1485 N N . GLU A 1 193 ? 41.695 15.313 12.512 1.00 36.04 357 GLU A N 1
ATOM 1486 C CA . GLU A 1 193 ? 41.142 14.090 11.940 1.00 34.68 357 GLU A CA 1
ATOM 1487 C C . GLU A 1 193 ? 39.742 13.842 12.482 1.00 30.45 357 GLU A C 1
ATOM 1488 O O . GLU A 1 193 ? 38.832 13.435 11.745 1.00 32.01 357 GLU A O 1
ATOM 1494 N N . TYR A 1 194 ? 39.574 14.127 13.772 1.00 27.20 358 TYR A N 1
ATOM 1495 C CA . TYR A 1 194 ? 38.303 13.944 14.466 1.00 24.75 358 TYR A CA 1
ATOM 1496 C C . TYR A 1 194 ? 37.202 14.744 13.754 1.00 29.99 358 TYR A C 1
ATOM 1497 O O . TYR A 1 194 ? 36.139 14.200 13.440 1.00 27.63 358 TYR A O 1
ATOM 1506 N N . TRP A 1 195 ? 37.450 16.025 13.487 1.00 31.89 359 TRP A N 1
ATOM 1507 C CA . TRP A 1 195 ? 36.441 16.844 12.806 1.00 32.08 359 TRP A CA 1
ATOM 1508 C C . TRP A 1 195 ? 36.310 16.472 11.341 1.00 27.13 359 TRP A C 1
ATOM 1509 O O . TRP A 1 195 ? 35.230 16.591 10.762 1.00 34.24 359 TRP A O 1
ATOM 1520 N N . PHE A 1 196 ? 37.398 15.991 10.747 1.00 33.39 360 PHE A N 1
ATOM 1521 C CA . PHE A 1 196 ? 37.331 15.533 9.363 1.00 32.68 360 PHE A CA 1
ATOM 1522 C C . PHE A 1 196 ? 36.400 14.330 9.258 1.00 31.65 360 PHE A C 1
ATOM 1523 O O . PHE A 1 196 ? 35.570 14.276 8.365 1.00 31.00 360 PHE A O 1
ATOM 1531 N N . ARG A 1 197 ? 36.534 13.361 10.166 1.00 27.10 361 ARG A N 1
ATOM 1532 C CA . ARG A 1 197 ? 35.662 12.188 10.134 1.00 27.72 361 ARG A CA 1
ATOM 1533 C C . ARG A 1 197 ? 34.199 12.581 10.351 1.00 33.56 361 ARG A C 1
ATOM 1534 O O . ARG A 1 197 ? 33.278 11.922 9.846 1.00 32.03 361 ARG A O 1
ATOM 1542 N N . CYS A 1 198 ? 33.971 13.629 11.148 1.00 27.48 362 CYS A N 1
ATOM 1543 C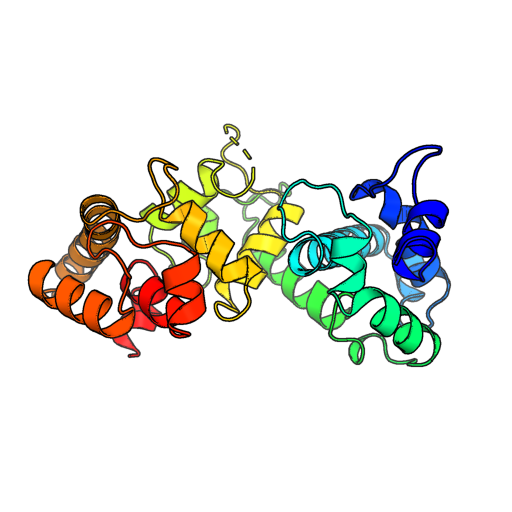 CA . CYS A 1 198 ? 32.589 14.077 11.351 1.00 29.44 362 CYS A CA 1
ATOM 1544 C C . CYS A 1 198 ? 32.039 14.739 10.088 1.00 32.76 362 CYS A C 1
ATOM 1545 O O . CYS A 1 198 ? 30.881 14.533 9.736 1.00 31.97 362 CYS A O 1
ATOM 1548 N N . MET A 1 199 ? 32.870 15.527 9.410 1.00 31.42 363 MET A N 1
ATOM 1549 C CA . MET A 1 199 ? 32.442 16.198 8.177 1.00 36.31 363 MET A CA 1
ATOM 1550 C C . MET A 1 199 ? 32.366 15.266 6.980 1.00 34.78 363 MET A C 1
ATOM 1551 O O . MET A 1 199 ? 31.593 15.510 6.047 1.00 38.74 363 MET A O 1
ATOM 1556 N N . ASP A 1 200 ? 33.151 14.195 7.000 1.00 30.59 364 ASP A N 1
ATOM 1557 C CA . ASP A 1 200 ? 33.118 13.242 5.896 1.00 33.31 364 ASP A CA 1
ATOM 1558 C C . ASP A 1 200 ? 31.877 12.365 6.005 1.00 34.60 364 ASP A C 1
ATOM 1559 O O . ASP A 1 200 ? 31.973 11.181 6.323 1.00 33.55 364 ASP A O 1
ATOM 1564 N N . VAL A 1 201 ? 30.715 12.955 5.741 1.00 35.21 365 VAL A N 1
ATOM 1565 C CA . VAL A 1 201 ? 29.447 12.263 5.938 1.00 35.24 365 VAL A CA 1
ATOM 1566 C C . VAL A 1 201 ? 29.403 10.858 5.333 1.00 40.95 365 VAL A C 1
ATOM 1567 O O . VAL A 1 201 ? 29.040 9.903 6.019 1.00 40.46 365 VAL A O 1
ATOM 1571 N N . ASP A 1 202 ? 29.782 10.724 4.063 1.00 44.53 366 ASP A N 1
ATOM 1572 C CA . ASP A 1 202 ? 29.685 9.426 3.385 1.00 42.10 366 ASP A CA 1
ATOM 1573 C C . ASP A 1 202 ? 30.900 8.540 3.650 1.00 40.84 366 ASP A C 1
ATOM 1574 O O . ASP A 1 202 ? 30.961 7.405 3.198 1.00 46.86 366 ASP A O 1
ATOM 1579 N N . GLY A 1 2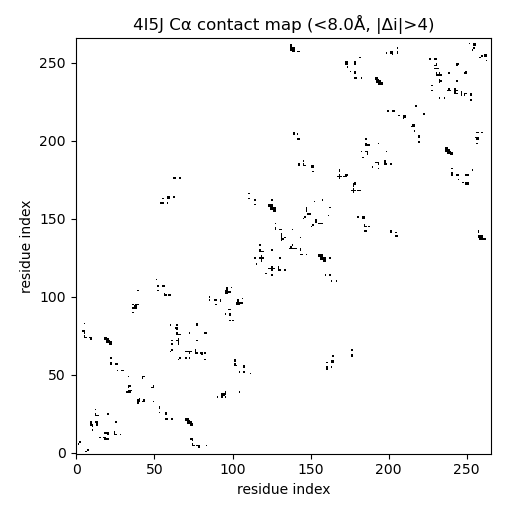03 ? 31.891 9.090 4.338 1.00 38.06 367 GLY A N 1
ATOM 1580 C CA . GLY A 1 203 ? 33.066 8.327 4.730 1.00 42.99 367 GLY A CA 1
ATOM 1581 C C . GLY A 1 203 ? 34.012 7.881 3.624 1.00 46.59 367 GLY A C 1
ATOM 1582 O O . GLY A 1 203 ? 34.774 6.928 3.813 1.00 47.63 367 GLY A O 1
ATOM 1583 N N . ASP A 1 204 ? 34.002 8.568 2.484 1.00 39.75 368 ASP A N 1
ATOM 1584 C CA . ASP A 1 204 ? 34.873 8.179 1.374 1.00 35.79 368 ASP A CA 1
ATOM 1585 C C . ASP A 1 204 ? 36.285 8.749 1.454 1.00 39.10 368 ASP A C 1
ATOM 1586 O O . ASP A 1 204 ? 37.084 8.549 0.552 1.00 43.62 368 ASP A O 1
ATOM 1591 N N . GLY A 1 205 ? 36.600 9.468 2.520 1.00 38.37 369 GLY A N 1
ATOM 1592 C CA . GLY A 1 205 ? 37.953 9.982 2.690 1.00 34.92 369 GLY A CA 1
ATOM 1593 C C . GLY A 1 205 ? 38.164 11.380 2.117 1.00 36.74 369 GLY A C 1
ATOM 1594 O O . GLY A 1 205 ? 39.253 11.924 2.217 1.00 34.34 369 GLY A O 1
ATOM 1595 N N . VAL A 1 206 ? 37.139 11.971 1.503 1.00 35.55 370 VAL A N 1
ATOM 1596 C CA . VAL A 1 206 ? 37.245 13.358 1.058 1.00 36.02 370 VAL A CA 1
ATOM 1597 C C . VAL A 1 206 ? 35.986 14.138 1.411 1.00 37.36 370 VAL A C 1
ATOM 1598 O O . VAL A 1 206 ? 34.921 13.552 1.569 1.00 38.46 370 VAL A O 1
ATOM 1602 N N . LEU A 1 207 ? 36.114 15.464 1.520 1.00 29.75 371 LEU A N 1
ATOM 1603 C CA . LEU A 1 207 ? 34.982 16.336 1.780 1.00 31.47 371 LEU A CA 1
ATOM 1604 C C . LEU A 1 207 ? 34.551 16.877 0.436 1.00 35.11 371 LEU A C 1
ATOM 1605 O O . LEU A 1 207 ? 35.302 17.600 -0.204 1.00 35.86 371 LEU A O 1
ATOM 1610 N N . SER A 1 208 ? 33.365 16.475 -0.009 1.00 32.55 372 SER A N 1
ATOM 1611 C CA . SER A 1 208 ? 32.824 16.940 -1.276 1.00 32.10 372 SER A CA 1
ATOM 1612 C C . SER A 1 208 ? 32.080 18.246 -1.020 1.00 37.59 372 SER A C 1
ATOM 1613 O O . SER A 1 208 ? 31.802 18.596 0.140 1.00 36.74 372 SER A O 1
ATOM 1616 N N . MET A 1 209 ? 31.744 18.966 -2.086 1.00 32.54 373 MET A N 1
ATOM 1617 C CA . MET A 1 209 ? 31.138 20.279 -1.919 1.00 31.17 373 MET A CA 1
ATOM 1618 C C . MET A 1 209 ? 29.731 20.169 -1.368 1.00 35.56 373 MET A C 1
ATOM 1619 O O . MET A 1 209 ? 29.228 21.109 -0.743 1.00 36.95 373 MET A O 1
ATOM 1624 N N . TYR A 1 210 ? 29.089 19.028 -1.590 1.00 34.15 374 TYR A N 1
ATOM 1625 C CA . TYR A 1 210 ? 27.747 18.849 -1.062 1.00 36.18 374 TYR A CA 1
ATOM 1626 C C . TYR A 1 210 ? 27.773 18.459 0.415 1.00 38.63 374 TYR A C 1
ATOM 1627 O O . TYR A 1 210 ? 26.798 18.675 1.123 1.00 40.00 374 TYR A O 1
ATOM 1636 N N . GLU A 1 211 ? 28.882 17.888 0.880 1.00 42.00 375 GLU A N 1
ATOM 1637 C CA . GLU A 1 211 ? 29.038 17.659 2.321 1.00 41.69 375 GLU A CA 1
ATOM 1638 C C . GLU A 1 211 ? 29.277 19.006 2.990 1.00 37.45 375 GLU A C 1
ATOM 1639 O O . GLU A 1 211 ? 28.679 19.309 4.020 1.00 38.75 375 GLU A O 1
ATOM 1645 N N . LEU A 1 212 ? 30.127 19.831 2.385 1.00 34.64 376 LEU A N 1
ATOM 1646 C CA . LEU A 1 212 ? 30.289 21.196 2.860 1.00 32.91 376 LEU A CA 1
ATOM 1647 C C . LEU A 1 212 ? 28.953 21.974 2.934 1.00 39.60 376 LEU A C 1
ATOM 1648 O O . LEU A 1 212 ? 28.679 22.663 3.932 1.00 37.01 376 LEU A O 1
ATOM 1653 N N . GLU A 1 213 ? 28.122 21.865 1.899 1.00 44.04 377 GLU A N 1
ATOM 1654 C CA . GLU A 1 213 ? 26.888 22.653 1.870 1.00 38.14 377 GLU A CA 1
ATOM 1655 C C . GLU A 1 213 ? 25.932 22.222 2.964 1.00 39.22 377 GLU A C 1
ATOM 1656 O O . GLU A 1 213 ? 25.258 23.044 3.585 1.00 46.20 377 GLU A O 1
ATOM 1662 N N . TYR A 1 214 ? 25.893 20.919 3.196 1.00 39.62 378 TYR A N 1
ATOM 1663 C CA . TYR A 1 214 ? 25.018 20.341 4.183 1.00 44.36 378 TYR A CA 1
ATOM 1664 C C . TYR A 1 214 ? 25.253 20.992 5.554 1.00 49.81 378 TYR A C 1
ATOM 1665 O O . TYR A 1 214 ? 24.302 21.406 6.221 1.00 48.85 378 TYR A O 1
ATOM 1674 N N . PHE A 1 215 ? 26.516 21.110 5.958 1.00 40.90 379 PHE A N 1
ATOM 1675 C CA . PHE A 1 215 ? 26.819 21.776 7.224 1.00 47.41 379 PHE A CA 1
ATOM 1676 C C . PHE A 1 215 ? 26.566 23.260 7.126 1.00 48.02 379 PHE A C 1
ATOM 1677 O O . PHE A 1 215 ? 26.035 23.870 8.062 1.00 49.34 379 PHE A O 1
ATOM 1685 N N . TYR A 1 216 ? 26.948 23.856 6.003 1.00 41.00 380 TYR A N 1
ATOM 1686 C CA . TYR A 1 216 ? 26.829 25.313 5.882 1.00 47.05 380 TYR A CA 1
ATOM 1687 C C . TYR A 1 216 ? 25.371 25.779 5.837 1.00 56.26 380 TYR A C 1
ATOM 1688 O O . TYR A 1 216 ? 25.045 26.867 6.299 1.00 65.40 380 TYR A O 1
ATOM 1697 N N . GLU A 1 217 ? 24.496 24.933 5.308 1.00 56.72 381 GLU A N 1
ATOM 1698 C CA . GLU A 1 217 ? 23.084 25.265 5.173 1.00 56.33 381 GLU A CA 1
ATOM 1699 C C . GLU A 1 217 ? 22.361 25.307 6.521 1.00 69.70 381 GLU A C 1
ATOM 1700 O O . GLU A 1 217 ? 21.364 26.005 6.665 1.00 77.47 381 GLU A O 1
ATOM 1706 N N . GLU A 1 218 ? 22.859 24.574 7.516 1.00 66.82 382 GLU A N 1
ATOM 1707 C CA . GLU A 1 218 ? 22.314 24.724 8.868 1.00 68.47 382 GLU A CA 1
ATOM 1708 C C . GLU A 1 218 ? 22.765 26.038 9.472 1.00 64.79 382 GLU A C 1
ATOM 1709 O O . GLU A 1 218 ? 21.960 26.731 10.078 1.00 64.71 382 GLU A O 1
ATOM 1715 N N . GLN A 1 219 ? 24.041 26.386 9.309 1.00 58.77 383 GLN A N 1
ATOM 1716 C CA . GLN A 1 219 ? 24.528 27.689 9.769 1.00 58.60 383 GLN A CA 1
ATOM 1717 C C . GLN A 1 219 ? 23.713 28.768 9.054 1.00 70.76 383 GLN A C 1
ATOM 1718 O O . GLN A 1 219 ? 23.474 29.852 9.598 1.00 69.89 383 GLN A O 1
ATOM 1724 N N . CYS A 1 220 ? 23.285 28.481 7.825 1.00 60.51 384 CYS A N 1
ATOM 1725 C CA . CYS A 1 220 ? 22.399 29.434 7.156 1.00 71.96 384 CYS A CA 1
ATOM 1726 C C . CYS A 1 220 ? 21.005 29.472 7.811 1.00 83.73 384 CYS A C 1
ATOM 1727 O O . CYS A 1 220 ? 20.524 30.549 8.172 1.00 84.22 384 CYS A O 1
ATOM 1730 N N . GLU A 1 221 ? 20.384 28.302 7.989 1.00 83.35 385 GLU A N 1
ATOM 1731 C CA . GLU A 1 221 ? 19.112 28.204 8.705 1.00 85.26 385 GLU A CA 1
ATOM 1732 C C . GLU A 1 221 ? 19.187 28.899 10.064 1.00 79.19 385 GLU A C 1
ATOM 1733 O O . GLU A 1 221 ? 18.197 29.452 10.530 1.00 85.81 385 GLU A O 1
ATOM 1739 N N . ARG A 1 222 ? 20.364 28.873 10.685 1.00 74.14 386 ARG A N 1
ATOM 1740 C CA . ARG A 1 222 ? 20.589 29.555 11.964 1.00 81.05 386 ARG A CA 1
ATOM 1741 C C . ARG A 1 222 ? 20.627 31.062 11.752 1.00 86.21 386 ARG A C 1
ATOM 1742 O O . ARG A 1 222 ? 19.774 31.790 12.263 1.00 89.13 386 ARG A O 1
ATOM 1750 N N . MET A 1 223 ? 21.627 31.520 11.006 1.00 87.14 387 MET A N 1
ATOM 1751 C CA . MET A 1 223 ? 21.780 32.941 10.685 1.00 98.25 387 MET A CA 1
ATOM 1752 C C . MET A 1 223 ? 20.477 33.623 10.264 1.00 99.53 387 MET A C 1
ATOM 1753 O O . MET A 1 223 ? 20.150 34.704 10.759 1.00 99.06 387 MET A O 1
ATOM 1758 N N . GLU A 1 224 ? 19.743 32.975 9.359 1.00 101.61 388 GLU A N 1
ATOM 1759 C CA . GLU A 1 224 ? 18.458 33.475 8.872 1.00 105.17 388 GLU A CA 1
ATOM 1760 C C . GLU A 1 224 ? 17.446 33.616 10.005 1.00 106.24 388 GLU A C 1
ATOM 1761 O O . GLU A 1 224 ? 16.629 34.534 10.008 1.00 109.53 388 GLU A O 1
ATOM 1767 N N . ALA A 1 225 ? 17.507 32.705 10.970 1.00 102.52 389 ALA A N 1
ATOM 1768 C CA . ALA A 1 225 ? 16.595 32.743 12.105 1.00 100.54 389 ALA A CA 1
ATOM 1769 C C . ALA A 1 225 ? 16.931 33.880 13.074 1.00 103.02 389 ALA A C 1
ATOM 1770 O O . ALA A 1 225 ? 16.084 34.284 13.876 1.00 107.27 389 ALA A O 1
ATOM 1772 N N . MET A 1 226 ? 18.163 34.389 12.994 1.00 100.95 390 MET A N 1
ATOM 1773 C CA . MET A 1 226 ? 18.607 35.504 13.834 1.00 102.70 390 MET A CA 1
ATOM 1774 C C . MET A 1 226 ? 18.390 36.841 13.138 1.00 107.56 390 MET A C 1
ATOM 1775 O O . MET A 1 226 ? 18.587 37.901 13.733 1.00 112.11 390 MET A O 1
ATOM 1780 N N . GLY A 1 227 ? 18.003 36.793 11.870 1.00 103.60 391 GLY A N 1
ATOM 1781 C CA . GLY A 1 227 ? 17.818 38.010 11.109 1.00 107.07 391 GLY A CA 1
ATOM 1782 C C . GLY A 1 227 ? 19.075 38.372 10.346 1.00 110.61 391 GLY A C 1
ATOM 1783 O O . GLY A 1 227 ? 19.207 39.488 9.850 1.00 110.64 391 GLY A O 1
ATOM 1784 N N . ILE A 1 228 ? 20.005 37.423 10.258 1.00 110.72 392 ILE A N 1
ATOM 1785 C CA . ILE A 1 228 ? 21.226 37.609 9.478 1.00 104.44 392 ILE A CA 1
ATOM 1786 C C . ILE A 1 228 ? 21.088 36.986 8.101 1.00 96.29 392 ILE A C 1
ATOM 1787 O O . ILE A 1 228 ? 20.834 35.784 7.983 1.00 88.41 392 ILE A O 1
ATOM 1792 N N . GLU A 1 229 ? 21.271 37.787 7.057 1.00 99.22 393 GLU A N 1
ATOM 1793 C CA . GLU A 1 229 ? 21.359 37.236 5.710 1.00 97.72 393 GLU A CA 1
ATOM 1794 C C . GLU A 1 229 ? 22.743 36.611 5.554 1.00 95.52 393 GLU A C 1
ATOM 1795 O O . GLU A 1 229 ? 23.755 37.315 5.541 1.00 100.03 393 GLU A O 1
ATOM 1801 N N . PRO A 1 230 ? 22.797 35.276 5.468 1.00 88.24 394 PRO A N 1
ATOM 1802 C CA . PRO A 1 230 ? 24.092 34.592 5.419 1.00 83.29 394 PRO A CA 1
ATOM 1803 C C . PRO A 1 230 ? 24.758 34.746 4.052 1.00 86.52 394 PRO A C 1
ATOM 1804 O O . PRO A 1 230 ? 24.067 34.838 3.032 1.00 85.54 394 PRO A O 1
ATOM 1808 N N . LEU A 1 231 ? 26.087 34.791 4.048 1.00 86.35 395 LEU A N 1
ATOM 1809 C CA . LEU A 1 231 ? 26.870 34.800 2.815 1.00 85.72 395 LEU A CA 1
ATOM 1810 C C . LEU A 1 231 ? 26.556 33.551 1.973 1.00 75.10 395 LEU A C 1
ATOM 1811 O O . LEU A 1 231 ? 26.618 32.435 2.479 1.00 75.21 395 LEU A O 1
ATOM 1816 N N . PRO A 1 232 ? 26.198 33.740 0.690 1.00 79.35 396 PRO A N 1
ATOM 1817 C CA . PRO A 1 232 ? 25.808 32.610 -0.172 1.00 77.86 396 PRO A CA 1
ATOM 1818 C C . PRO A 1 232 ? 26.874 31.508 -0.248 1.00 68.32 396 PRO A C 1
ATOM 1819 O O . PRO A 1 232 ? 28.078 31.806 -0.208 1.00 63.59 396 PRO A O 1
ATOM 1823 N N . PHE A 1 233 ? 26.425 30.258 -0.355 1.00 62.32 397 PHE A N 1
ATOM 1824 C CA . PHE A 1 233 ? 27.318 29.105 -0.307 1.00 57.33 397 PHE A CA 1
ATOM 1825 C C . PHE A 1 233 ? 28.495 29.270 -1.244 1.00 58.32 397 PHE A C 1
ATOM 1826 O O . PHE A 1 233 ? 29.636 28.956 -0.904 1.00 56.36 397 PHE A O 1
ATOM 1834 N N . HIS A 1 234 ? 28.190 29.808 -2.418 1.00 67.62 398 HIS A N 1
ATOM 1835 C CA . HIS A 1 234 ? 29.131 29.995 -3.501 1.00 69.08 398 HIS A CA 1
ATOM 1836 C C . HIS A 1 234 ? 30.343 30.833 -3.099 1.00 56.82 398 HIS A C 1
ATOM 1837 O O . HIS A 1 234 ? 31.480 30.450 -3.346 1.00 53.29 398 HIS A O 1
ATOM 1844 N N . ASP A 1 235 ? 30.101 31.996 -2.505 1.00 66.45 399 ASP A N 1
ATOM 1845 C CA . ASP A 1 235 ? 31.198 32.874 -2.094 1.00 70.24 399 ASP A CA 1
ATOM 1846 C C . ASP A 1 235 ? 31.958 32.302 -0.907 1.00 64.76 399 ASP A C 1
ATOM 1847 O O . ASP A 1 235 ? 33.186 32.426 -0.816 1.00 62.10 399 ASP A O 1
ATOM 1852 N N . LEU A 1 236 ? 31.233 31.672 0.005 1.00 63.25 400 LEU A N 1
ATOM 1853 C CA . LEU A 1 236 ? 31.891 31.088 1.177 1.00 54.88 400 LEU A CA 1
ATOM 1854 C C . LEU A 1 236 ? 32.811 29.952 0.767 1.00 55.26 400 LEU A C 1
ATOM 1855 O O . LEU A 1 236 ? 33.946 29.864 1.233 1.00 58.98 400 LEU A O 1
ATOM 1860 N N . LEU A 1 237 ? 32.317 29.099 -0.125 1.00 60.74 401 LEU A N 1
ATOM 1861 C CA . LEU A 1 237 ? 33.102 27.990 -0.647 1.00 56.41 401 LEU A CA 1
ATOM 1862 C C . LEU A 1 237 ? 34.362 28.503 -1.339 1.00 57.48 401 LEU A C 1
ATOM 1863 O O . LEU A 1 237 ? 35.443 27.946 -1.155 1.00 58.39 401 LEU A O 1
ATOM 1868 N N . CYS A 1 238 ? 34.229 29.576 -2.114 1.00 60.63 402 CYS A N 1
ATOM 1869 C CA . CYS A 1 238 ? 35.399 30.233 -2.701 1.00 56.81 402 CYS A CA 1
ATOM 1870 C C . CYS A 1 238 ? 36.431 30.623 -1.634 1.00 59.31 402 CYS A C 1
ATOM 1871 O O . CYS A 1 238 ? 37.613 30.304 -1.753 1.00 62.41 402 CYS A O 1
ATOM 1874 N N . GLN A 1 239 ? 35.971 31.306 -0.590 1.00 54.49 403 GLN A N 1
ATOM 1875 C CA . GLN A 1 239 ? 36.823 31.657 0.547 1.00 56.90 403 GLN A CA 1
ATOM 1876 C C . GLN A 1 239 ? 37.524 30.454 1.138 1.00 52.08 403 GLN A C 1
ATOM 1877 O O . GLN A 1 239 ? 38.727 30.486 1.417 1.00 55.23 403 GLN A O 1
ATOM 1883 N N . MET A 1 240 ? 36.762 29.388 1.342 1.00 45.72 404 MET A N 1
ATOM 1884 C CA . MET A 1 240 ? 37.299 28.196 1.996 1.00 49.40 404 MET A CA 1
ATOM 1885 C C . MET A 1 240 ? 38.294 27.477 1.097 1.00 51.31 404 MET A C 1
ATOM 1886 O O . MET A 1 240 ? 39.229 26.839 1.572 1.00 50.12 404 MET A O 1
ATOM 1891 N N . LEU A 1 241 ? 38.098 27.585 -0.212 1.00 52.81 405 LEU A N 1
ATOM 1892 C CA . LEU A 1 241 ? 39.025 26.943 -1.126 1.00 50.64 405 LEU A CA 1
ATOM 1893 C C . LEU A 1 241 ? 40.306 27.750 -1.203 1.00 48.58 405 LEU A C 1
ATOM 1894 O O . LEU A 1 241 ? 41.397 27.182 -1.226 1.00 50.60 405 LEU A O 1
ATOM 1899 N N . ASP A 1 242 ? 40.181 29.074 -1.233 1.00 52.13 406 ASP A N 1
ATOM 1900 C CA . ASP A 1 242 ? 41.360 29.929 -1.197 1.00 58.01 406 ASP A CA 1
ATOM 1901 C C . ASP A 1 242 ? 42.079 29.727 0.136 1.00 59.90 406 ASP A C 1
ATOM 1902 O O . ASP A 1 242 ? 43.311 29.749 0.205 1.00 65.89 406 ASP A O 1
ATOM 1907 N N . LEU A 1 243 ? 41.310 29.487 1.192 1.00 50.80 407 LEU A N 1
ATOM 1908 C CA . LEU A 1 243 ? 41.910 29.259 2.498 1.00 53.15 407 LEU A CA 1
ATOM 1909 C C . LEU A 1 243 ? 42.744 27.981 2.525 1.00 59.26 407 LEU A C 1
ATOM 1910 O O . LEU A 1 243 ? 43.885 27.993 2.992 1.00 58.14 407 LEU A O 1
ATOM 1915 N N . VAL A 1 244 ? 42.179 26.891 2.004 1.00 56.81 408 VAL A N 1
ATOM 1916 C CA . VAL A 1 244 ? 42.756 25.557 2.177 1.00 52.46 408 VAL A CA 1
ATOM 1917 C C . VAL A 1 244 ? 43.714 25.172 1.043 1.00 53.04 408 VAL A C 1
ATOM 1918 O O . VAL A 1 244 ? 44.649 24.388 1.244 1.00 55.29 408 VAL A O 1
ATOM 1922 N N . LYS A 1 245 ? 43.498 25.751 -0.134 1.00 54.33 409 LYS A N 1
ATOM 1923 C CA . LYS A 1 245 ? 44.220 25.356 -1.350 1.00 50.22 409 LYS A CA 1
ATOM 1924 C C . LYS A 1 245 ? 44.335 23.839 -1.520 1.00 49.16 409 LYS A C 1
ATOM 1925 O O . LYS A 1 245 ? 45.439 23.302 -1.604 1.00 56.81 409 LYS A O 1
ATOM 1931 N N . PRO A 1 246 ? 43.201 23.135 -1.592 1.00 47.69 410 PRO A N 1
ATOM 1932 C CA . PRO A 1 246 ? 43.322 21.683 -1.741 1.00 43.27 410 PRO A CA 1
ATOM 1933 C C . PRO A 1 246 ? 43.828 21.280 -3.127 1.00 47.84 410 PRO A C 1
ATOM 1934 O O . PRO A 1 246 ? 43.707 22.051 -4.077 1.00 42.59 410 PRO A O 1
ATOM 1938 N N . ALA A 1 247 ? 44.395 20.083 -3.239 1.00 46.52 411 ALA A N 1
ATOM 1939 C CA . ALA A 1 247 ? 44.798 19.561 -4.537 1.00 46.22 411 ALA A CA 1
ATOM 1940 C C . ALA A 1 247 ? 43.596 19.565 -5.482 1.00 48.86 411 ALA A C 1
ATOM 1941 O O . ALA A 1 247 ? 43.635 20.174 -6.551 1.00 57.73 411 ALA A O 1
ATOM 1943 N N . VAL A 1 248 ? 42.524 18.906 -5.052 1.00 41.82 412 VAL A N 1
ATOM 1944 C CA . VAL A 1 248 ? 41.290 18.800 -5.805 1.00 41.65 412 VAL A CA 1
ATOM 1945 C C . VAL A 1 248 ? 40.182 19.557 -5.056 1.00 52.11 412 VAL A C 1
ATOM 1946 O O . VAL A 1 248 ? 39.894 19.259 -3.890 1.00 54.45 412 VAL A O 1
ATOM 1950 N N . ASP A 1 249 ? 39.570 20.538 -5.720 1.00 42.33 413 ASP A N 1
ATOM 1951 C CA . ASP A 1 249 ? 38.641 21.434 -5.054 1.00 34.58 413 ASP A CA 1
ATOM 1952 C C . ASP A 1 249 ? 37.432 20.708 -4.511 1.00 39.59 413 ASP A C 1
ATOM 1953 O O . ASP A 1 249 ? 36.960 21.019 -3.433 1.00 39.28 413 ASP A O 1
ATOM 1958 N N . GLY A 1 250 ? 36.907 19.761 -5.278 1.00 42.03 414 GLY A N 1
ATOM 1959 C CA . GLY A 1 250 ? 35.661 19.128 -4.907 1.00 39.83 414 GLY A CA 1
ATOM 1960 C C . GLY A 1 250 ? 35.902 17.878 -4.101 1.00 34.48 414 GLY A C 1
ATOM 1961 O O . GLY A 1 250 ? 34.977 17.120 -3.844 1.00 37.90 414 GLY A O 1
ATOM 1962 N N . LYS A 1 251 ? 37.154 17.649 -3.721 1.00 34.24 415 LYS A N 1
ATOM 1963 C CA . LYS A 1 251 ? 37.537 16.453 -2.959 1.00 34.13 415 LYS A CA 1
ATOM 1964 C C . LYS A 1 251 ? 38.634 16.802 -1.942 1.00 40.24 415 LYS A C 1
ATOM 1965 O O . LYS A 1 251 ? 39.793 16.430 -2.093 1.00 38.25 415 LYS A O 1
ATOM 1971 N N . ILE A 1 252 ? 38.261 17.549 -0.910 1.00 39.79 416 ILE A N 1
ATOM 1972 C CA . ILE A 1 252 ? 39.224 17.981 0.103 1.00 27.66 416 ILE A CA 1
ATOM 1973 C C . ILE A 1 252 ? 39.649 16.842 1.010 1.00 25.10 416 ILE A C 1
ATOM 1974 O O . ILE A 1 252 ? 38.801 16.159 1.591 1.00 33.32 416 ILE A O 1
ATOM 1979 N N . THR A 1 253 ? 40.962 16.635 1.138 1.00 41.99 417 THR A N 1
ATOM 1980 C CA . THR A 1 253 ? 41.479 15.545 1.950 1.00 37.28 417 THR A CA 1
ATOM 1981 C C . THR A 1 253 ? 41.983 15.973 3.337 1.00 42.79 417 THR A C 1
ATOM 1982 O O . THR A 1 253 ? 42.181 17.153 3.631 1.00 39.33 417 THR A O 1
ATOM 1986 N N . LEU A 1 254 ? 42.203 14.990 4.197 1.00 39.65 418 LEU A N 1
ATOM 1987 C CA . LEU A 1 254 ? 42.728 15.282 5.517 1.00 40.19 418 LEU A CA 1
ATOM 1988 C C . LEU A 1 254 ? 44.113 15.909 5.333 1.00 41.21 418 LEU A C 1
ATOM 1989 O O . LEU A 1 254 ? 44.453 16.914 5.962 1.00 43.61 418 LEU A O 1
ATOM 1994 N N . ARG A 1 255 ? 44.893 15.320 4.439 1.00 34.34 419 ARG A N 1
ATOM 1995 C CA . ARG A 1 255 ? 46.181 15.874 4.068 1.00 41.17 419 ARG A CA 1
ATOM 1996 C C . ARG A 1 255 ? 46.081 17.351 3.658 1.00 45.26 419 ARG A C 1
ATOM 1997 O O . ARG A 1 255 ? 46.903 18.153 4.096 1.00 50.18 419 ARG A O 1
ATOM 2005 N N . ASP A 1 256 ? 45.087 17.718 2.840 1.00 45.64 420 ASP A N 1
ATOM 2006 C CA . ASP A 1 256 ? 44.930 19.128 2.435 1.00 47.79 420 ASP A CA 1
ATOM 2007 C C . ASP A 1 256 ? 44.673 20.005 3.661 1.00 50.52 420 ASP A C 1
ATOM 2008 O O . ASP A 1 256 ? 45.203 21.111 3.777 1.00 49.86 420 ASP A O 1
ATOM 2013 N N . LEU A 1 257 ? 43.846 19.509 4.574 1.00 46.10 421 LEU A N 1
ATOM 2014 C CA . LEU A 1 257 ? 43.487 20.295 5.757 1.00 49.65 421 LEU A CA 1
ATOM 2015 C C . LEU A 1 257 ? 44.637 20.434 6.772 1.00 52.82 421 LEU A C 1
ATOM 2016 O O . LEU A 1 257 ? 44.812 21.508 7.346 1.00 56.46 421 LEU A O 1
ATOM 2021 N N . LYS A 1 258 ? 45.428 19.376 6.973 1.00 46.97 422 LYS A N 1
ATOM 2022 C CA . LYS A 1 258 ? 46.635 19.483 7.809 1.00 50.36 422 LYS A CA 1
ATOM 2023 C C . LYS A 1 258 ? 47.669 20.390 7.144 1.00 61.14 422 LYS A C 1
ATOM 2024 O O . LYS A 1 258 ? 48.291 21.208 7.809 1.00 65.13 422 LYS A O 1
ATOM 2030 N N . ARG A 1 259 ? 47.849 20.252 5.829 1.00 61.74 423 ARG A N 1
ATOM 2031 C CA . ARG A 1 259 ? 48.870 21.029 5.122 1.00 66.88 423 ARG A CA 1
ATOM 2032 C C . ARG A 1 259 ? 48.602 22.532 5.145 1.00 64.95 423 ARG A C 1
ATOM 2033 O O . ARG A 1 259 ? 49.528 23.327 5.260 1.00 61.32 423 ARG A O 1
ATOM 2041 N N . CYS A 1 260 ? 47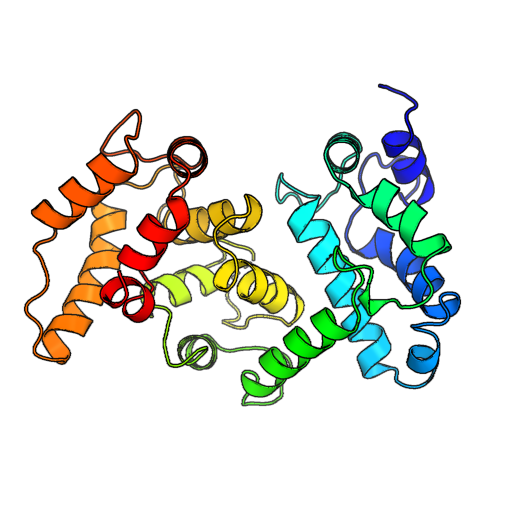.337 22.924 5.042 1.00 64.05 424 CYS A N 1
ATOM 2042 C CA . CYS A 1 260 ? 47.009 24.340 4.924 1.00 60.64 424 CYS A CA 1
ATOM 2043 C C . CYS A 1 260 ? 47.253 25.080 6.225 1.00 64.23 424 CYS A C 1
ATOM 2044 O O . CYS A 1 260 ? 47.349 26.308 6.233 1.00 62.05 424 CYS A O 1
ATOM 2047 N N . ARG A 1 261 ? 47.330 24.322 7.319 1.00 66.77 425 ARG A N 1
ATOM 2048 C CA . ARG A 1 261 ? 47.594 24.858 8.654 1.00 64.69 425 ARG A CA 1
ATOM 2049 C C . ARG A 1 261 ? 46.473 25.759 9.194 1.00 59.59 425 ARG A C 1
ATOM 2050 O O . ARG A 1 261 ? 46.615 26.356 10.247 1.00 62.00 425 ARG A O 1
ATOM 2058 N N . MET A 1 262 ? 45.346 25.822 8.493 1.00 59.10 426 MET A N 1
ATOM 2059 C CA . MET A 1 262 ? 44.216 26.648 8.930 1.00 62.80 426 MET A CA 1
ATOM 2060 C C . MET A 1 262 ? 42.927 25.849 9.157 1.00 59.00 426 MET A C 1
ATOM 2061 O O . MET A 1 262 ? 41.818 26.411 9.150 1.00 54.60 426 MET A O 1
ATOM 2066 N N . ALA A 1 263 ? 43.083 24.546 9.383 1.00 53.59 427 ALA A N 1
ATOM 2067 C CA . ALA A 1 263 ? 41.948 23.638 9.504 1.00 47.22 427 ALA A CA 1
ATOM 2068 C C . ALA A 1 263 ? 40.911 24.127 10.505 1.00 45.87 427 ALA A C 1
ATOM 2069 O O . ALA A 1 263 ? 39.713 23.937 10.305 1.00 47.52 427 ALA A O 1
ATOM 2071 N N . HIS A 1 264 ? 41.369 24.774 11.574 1.00 47.56 428 HIS A N 1
ATOM 2072 C CA . HIS A 1 264 ? 40.465 25.207 12.632 1.00 46.09 428 HIS A CA 1
ATOM 2073 C C . HIS A 1 264 ? 39.515 26.290 12.154 1.00 48.95 428 HIS A C 1
ATOM 2074 O O . HIS A 1 264 ? 38.362 26.351 12.586 1.00 54.15 428 HIS A O 1
ATOM 2081 N N . ILE A 1 265 ? 39.999 27.141 11.260 1.00 54.41 429 ILE A N 1
ATOM 2082 C CA . ILE A 1 265 ? 39.161 28.184 10.688 1.00 53.70 429 ILE A CA 1
ATOM 2083 C C . ILE A 1 265 ? 38.102 27.577 9.785 1.00 50.49 429 ILE A C 1
ATOM 2084 O O . ILE A 1 265 ? 36.916 27.904 9.901 1.00 49.49 429 ILE A O 1
ATOM 2089 N N . PHE A 1 266 ? 38.544 26.700 8.888 1.00 50.64 430 PHE A N 1
ATOM 2090 C CA . PHE A 1 266 ? 37.665 25.900 8.031 1.00 45.81 430 PHE A CA 1
ATOM 2091 C C . PHE A 1 266 ? 36.551 25.262 8.870 1.00 46.52 430 PHE A C 1
ATOM 2092 O O . PHE A 1 266 ? 35.361 25.499 8.649 1.00 45.98 430 PHE A O 1
ATOM 2100 N N . TYR A 1 267 ? 36.944 24.508 9.887 1.00 44.63 431 TYR A N 1
ATOM 2101 C CA . TYR A 1 267 ? 35.978 23.841 10.763 1.00 45.17 431 TYR A CA 1
ATOM 2102 C C . TYR A 1 267 ? 34.960 24.777 11.454 1.00 44.93 431 TYR A C 1
ATOM 2103 O O . TYR A 1 267 ? 33.752 24.511 11.454 1.00 46.89 431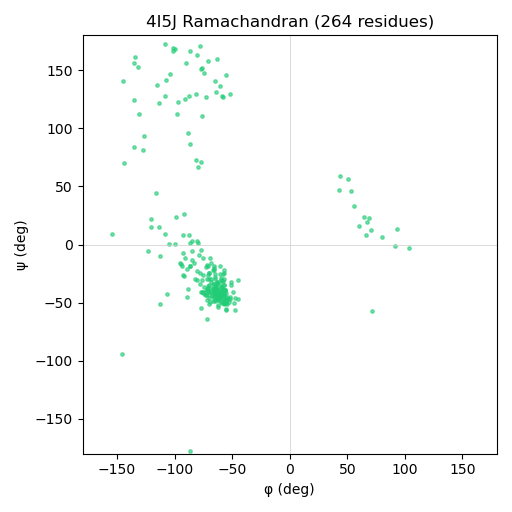 TYR A O 1
ATOM 2112 N N . ASP A 1 268 ? 35.435 25.860 12.051 1.00 46.28 432 ASP A N 1
ATOM 2113 C CA . ASP A 1 268 ? 34.537 26.836 12.678 1.00 50.22 432 ASP A CA 1
ATOM 2114 C C . ASP A 1 268 ? 33.522 27.376 11.684 1.00 53.98 432 ASP A C 1
ATOM 2115 O O . ASP A 1 268 ? 32.337 27.517 11.986 1.00 62.41 432 ASP A O 1
ATOM 2120 N N . THR A 1 269 ? 34.009 27.673 10.489 1.00 55.91 433 THR A N 1
ATOM 2121 C CA . THR A 1 269 ? 33.196 28.234 9.436 1.00 51.57 433 THR A CA 1
ATOM 2122 C C . THR A 1 269 ? 32.014 27.317 9.134 1.00 46.95 433 THR A C 1
ATOM 2123 O O . THR A 1 269 ? 30.929 27.793 8.848 1.00 50.11 433 THR A O 1
ATOM 2127 N N . PHE A 1 270 ? 32.211 26.002 9.229 1.00 42.80 434 PHE A N 1
ATOM 2128 C CA . PHE A 1 270 ? 31.134 25.044 8.926 1.00 39.32 434 PHE A CA 1
ATOM 2129 C C . PHE A 1 270 ? 30.277 24.550 10.079 1.00 46.05 434 PHE A C 1
ATOM 2130 O O . PHE A 1 270 ? 29.179 24.019 9.847 1.00 48.25 434 PHE A O 1
ATOM 2138 N N . PHE A 1 271 ? 30.751 24.689 11.316 1.00 44.70 435 PHE A N 1
ATOM 2139 C CA . PHE A 1 271 ? 29.951 24.162 12.417 1.00 43.50 435 PHE A CA 1
ATOM 2140 C C . PHE A 1 271 ? 30.123 24.799 13.800 1.00 51.10 435 PHE A C 1
ATOM 2141 O O . PHE A 1 271 ? 29.581 24.286 14.775 1.00 55.69 435 PHE A O 1
ATOM 2149 N N . ASN A 1 272 ? 30.853 25.911 13.883 1.00 56.78 436 ASN A N 1
ATOM 2150 C CA . ASN A 1 272 ? 30.927 26.703 15.123 1.00 59.16 436 ASN A CA 1
ATOM 2151 C C . ASN A 1 272 ? 30.581 28.163 14.792 1.00 58.07 436 ASN A C 1
ATOM 2152 O O . ASN A 1 272 ? 31.467 28.999 14.582 1.00 58.85 436 ASN A O 1
ATOM 2157 N N . LEU A 1 273 ? 29.281 28.445 14.714 1.00 57.50 437 LEU A N 1
ATOM 2158 C CA . LEU A 1 273 ? 28.777 29.737 14.225 1.00 65.67 437 LEU A CA 1
ATOM 2159 C C . LEU A 1 273 ? 29.343 30.897 15.012 1.00 70.68 437 LEU A C 1
ATOM 2160 O O . LEU A 1 273 ? 29.654 31.934 14.444 1.00 76.32 437 LEU A O 1
ATOM 2165 N N . GLU A 1 274 ? 29.459 30.707 16.326 1.00 71.82 438 GLU A N 1
ATOM 2166 C CA . GLU A 1 274 ? 30.004 31.703 17.243 1.00 74.13 438 GLU A CA 1
ATOM 2167 C C . GLU A 1 274 ? 31.455 32.043 16.933 1.00 70.38 438 GLU A C 1
ATOM 2168 O O . GLU A 1 274 ? 31.813 33.212 16.814 1.00 74.97 438 GLU A O 1
ATOM 2174 N N . LYS A 1 275 ? 32.296 31.019 16.830 1.00 70.80 439 LYS A N 1
ATOM 2175 C CA . LYS A 1 275 ? 33.708 31.213 16.495 1.00 76.32 439 LYS A CA 1
ATOM 2176 C C . LYS A 1 275 ? 33.892 31.692 15.050 1.00 82.81 439 LYS A C 1
ATOM 2177 O O . LYS A 1 275 ? 34.965 32.173 14.691 1.00 88.58 439 LYS A O 1
ATOM 2183 N N . TYR A 1 276 ? 32.857 31.547 14.224 1.00 82.76 440 TYR A N 1
ATOM 2184 C CA . TYR A 1 276 ? 32.922 32.029 12.843 1.00 87.93 440 TYR A CA 1
ATOM 2185 C C . TYR A 1 276 ? 32.740 33.539 12.795 1.00 95.16 440 TYR A C 1
ATOM 2186 O O . TYR A 1 276 ? 33.577 34.255 12.245 1.00 99.87 440 TYR A O 1
ATOM 2195 N N . LEU A 1 277 ? 31.640 34.009 13.380 1.00 94.38 441 LEU A N 1
ATOM 2196 C CA . LEU A 1 277 ? 31.347 35.436 13.474 1.00 92.28 441 LEU A CA 1
ATOM 2197 C C . LEU A 1 277 ? 32.472 36.187 14.175 1.00 95.45 441 LEU A C 1
ATOM 2198 O O . LEU A 1 277 ? 32.658 37.380 13.957 1.00 102.45 441 LEU A O 1
ATOM 2203 N N . ASP A 1 278 ? 33.236 35.481 15.000 1.00 96.67 442 ASP A N 1
ATOM 2204 C CA . ASP A 1 278 ? 34.351 36.087 15.718 1.00 104.18 442 ASP A CA 1
ATOM 2205 C C . ASP A 1 278 ? 35.579 36.208 14.820 1.00 113.22 442 ASP A C 1
ATOM 2206 O O . ASP A 1 278 ? 36.644 36.644 15.253 1.00 113.89 442 ASP A O 1
ATOM 2211 N N . HIS A 1 279 ? 35.426 35.824 13.560 1.00 123.26 443 HIS A N 1
ATOM 2212 C CA . HIS A 1 279 ? 36.529 35.897 12.616 1.00 79.68 443 HIS A CA 1
ATOM 2213 C C . HIS A 1 279 ? 36.279 36.981 11.562 1.00 80.47 443 HIS A C 1
ATOM 2214 O O . HIS A 1 279 ? 36.989 37.989 11.487 1.00 82.01 443 HIS A O 1
#

GO terms:
  GO:0000159 protein phosphatase type 2A complex (C, IDA)
  GO:0005515 protein binding (F, IPI)
  GO:0019888 protein phosphatase regulator activity (F, TAS)
  GO:0090263 positive regulation of canonical Wnt signaling pathway (P, IDA)
  GO:0030674 protein-macromolecule adaptor activity (F, IDA)
  GO:0001754 eye photoreceptor cell differentiation (P, IGI)
  GO:0001756 somitogenesis (P, IGI)
  GO:0090090 negative regulation of canonical Wnt signaling pathway (P, IGI)
  GO:0090249 regulation of cell migration involved in somitogenic axis elongation (P, IGI)
  GO:0007525 somatic muscle development (P, IGI)
  GO:0045732 positive regulation of protein catabolic process (P, IMP)

Organism: Homo sapiens (NCBI:txid9606)

Sequence (266 aa):
NHHDDASKFICLLAKPNCSSLEQEDFIPLLQDVVDTHPGLTFLKDAPEFHSRYITTVIQRIFYTVNRSWSGKITSTEIRKSNFLQTLALLEEEEDINQITDYFSYEHFYVIYCKFWELDTDHDLYISQADLSRYNDQASSSRIIERIFSGAVTKEGRMSYADFVWFLISEEDKRNPTSIEYWFRCMDVDGDGVLSMYELEYFYEEQCERMEAMGIEPLPFHDLLCQMLDLVKPAVDGKITLRDLKRCRMAHIFYDTFFNLEKYLDH

Foldseek 3Di:
DCPDPLQVVCCVQDDPPDQWDALVSCVVVLVVLLCPQLQRVVCVVVVVLSVLLSLLLSLLCCLQQVQVLPRIGHSVSVVPDCVVVLVVVSVPDRNQCVSVRSGHPVVSVVLVVLQVVLCVVPPQWHALVSVCCRPHNQWFSLLSVLLCVCLNHPVRTHGSSNSSSVVVLVVDVQHLSSLVNSVSSLVVVPPQWRFLVSQVVLLVRLCVVCVVVVHRDDDSVVVLVVLCVQQVAPDSRTHHSVSLNVSSCVVQVSCNRTRSPVVVVD